Protein AF-A0A380JI96-F1 (afdb_monomer)

Radius of gyration: 41.16 Å; Cα contacts (8 Å, |Δi|>4): 315; chains: 1; bounding box: 84×41×126 Å

Sequence (275 aa):
MKEFEDDYRQAIGKSGVQGLGDPRVKKELKDRVTRLQDSLASASDDQSRQEIKFLLDRAKGDYQKYVTAEKKMVAKIRYDMRLQETYAKKKKQQTTIIIASIVGVLLLALFIFLHFNASHRAAQNEAAAKAAFQQKSSQASSKPDAGDTLGDAELLPKNLIGTWTGTQGGATISLTFAEDGTVSVTTQLSDGSYTQNSGAITSTLPVDDTTFRVVQASGNVFPGQLTTGSGYDLGYKLSDDGQTLYPIQWENQGGQDIDYSQYKYDKANAFTKSK

Nearest PDB structures (foldseek):
  4wpe-assembly1_A-2  TM=7.374E-01  e=1.978E+00  Saccharomyces cerevisiae S288C
  3na7-assembly1_A  TM=7.838E-01  e=2.901E+00  Helicobacter pylori NCTC 11638
  4ilo-assembly1_A  TM=7.733E-01  e=6.238E+00  Chlamydia trachomatis L2/434/Bu
  7aal-assembly1_B  TM=4.431E-01  e=4.254E+00  Homo sapiens
  3q84-assembly1_A  TM=3.931E-01  e=4.493E+00  Homo sapiens

Organism: NCBI:txid764290

Solvent-accessible surface area (backbone atoms only — not comparable to full-atom values): 15525 Å² total; per-residue (Å²): 111,67,65,61,54,52,54,50,43,59,61,47,46,73,70,83,44,85,60,54,86,41,71,64,54,58,47,52,40,50,52,51,32,51,54,31,52,53,50,46,71,69,48,89,50,72,67,60,34,52,53,36,47,54,54,29,55,49,35,47,50,54,39,52,53,49,56,52,50,47,52,52,49,55,54,48,54,58,47,53,51,55,49,51,54,50,52,53,51,52,50,52,51,51,52,52,51,52,51,51,51,52,52,50,52,52,50,50,52,50,51,52,52,51,50,54,53,50,50,53,51,49,52,51,50,51,52,52,50,54,52,53,49,58,58,51,68,76,69,71,90,78,84,91,86,92,77,90,74,91,70,90,92,74,72,61,62,75,80,65,49,44,45,27,43,31,49,53,97,80,23,46,34,38,42,35,35,44,86,86,27,39,23,39,39,36,42,33,41,88,88,71,51,71,50,76,50,52,19,32,48,77,37,57,44,78,78,50,101,48,29,35,36,54,74,35,69,43,68,39,72,52,91,98,45,76,80,78,62,94,56,52,51,46,31,42,33,44,41,99,84,60,49,37,41,30,62,33,37,31,64,43,71,84,87,49,84,68,57,84,92,56,66,51,66,56,83,69,50,38,21,38,58,63,130

Secondary structure (DSSP, 8-state):
-HHHHHHHHHHHTTSSSTTTT-HHHHHHHHHHHHHHHHHHHH--SHHHHHHHHHHHHHHHHHHHHHHHHHHHHHHHHHHHHHHHHHHHHHHHHHHHHHHHHHHHHHHHHHHHHHHHHHHHHHHHHHHHHHHHHHHHHTS------------S--SS-TTT-EEEEEEETTEEEEEEE-TTSEEEEEEE-TTS-EEEEEEEEEEEEEEETTEEEEEEEEE--STTS-S--TTEEEEEEE-TTSSEEEEEEEE--TTSPP-TT--B--TTS-EEEP-

Structure (mmCIF, N/CA/C/O backbone):
data_AF-A0A380JI96-F1
#
_entry.id   AF-A0A380JI96-F1
#
loop_
_atom_site.group_PDB
_atom_site.id
_atom_site.type_symbol
_atom_site.label_atom_id
_atom_site.label_alt_id
_atom_site.label_comp_id
_atom_site.label_asym_id
_atom_site.label_entity_id
_atom_site.label_seq_id
_atom_site.pdbx_PDB_ins_code
_atom_site.Cartn_x
_atom_site.Cartn_y
_atom_site.Cartn_z
_atom_site.occupancy
_atom_site.B_iso_or_equiv
_atom_site.auth_seq_id
_atom_site.auth_comp_id
_atom_site.auth_asym_id
_atom_site.auth_atom_id
_atom_site.pdbx_PDB_model_num
ATOM 1 N N . MET A 1 1 ? -4.261 -14.380 19.597 1.00 53.00 1 MET A N 1
ATOM 2 C CA . MET A 1 1 ? -5.045 -13.333 20.305 1.00 53.00 1 MET A CA 1
ATOM 3 C C . MET A 1 1 ? -5.656 -13.897 21.584 1.00 53.00 1 MET A C 1
ATOM 5 O O . MET A 1 1 ? -5.260 -13.413 22.630 1.00 53.00 1 MET A O 1
ATOM 9 N N . LYS A 1 2 ? -6.502 -14.945 21.522 1.00 57.47 2 LYS A N 1
ATOM 10 C CA . LYS A 1 2 ? -6.983 -15.680 22.716 1.00 57.47 2 LYS A CA 1
ATOM 11 C C . LYS A 1 2 ? -5.861 -16.071 23.686 1.00 57.47 2 LYS A C 1
ATOM 13 O O . LYS A 1 2 ? -5.871 -15.589 24.805 1.00 57.47 2 LYS A O 1
ATOM 18 N N . GLU A 1 3 ? -4.848 -16.802 23.211 1.00 58.53 3 GLU A N 1
ATOM 19 C CA . GLU A 1 3 ? -3.719 -17.270 24.042 1.00 58.53 3 GLU A CA 1
ATOM 20 C C . GLU A 1 3 ? -3.065 -16.156 24.870 1.00 58.53 3 GLU A C 1
ATOM 22 O O . GLU A 1 3 ? -2.818 -16.345 26.052 1.00 58.53 3 GLU A O 1
ATOM 27 N N . PHE A 1 4 ? -2.864 -14.962 24.295 1.00 60.78 4 PHE A N 1
ATOM 28 C CA . PHE A 1 4 ? -2.294 -13.840 25.043 1.00 60.78 4 PHE A CA 1
ATOM 29 C C . PHE A 1 4 ? -3.231 -13.353 26.153 1.00 60.78 4 PHE A C 1
ATOM 31 O O . PHE A 1 4 ? -2.754 -13.079 27.244 1.00 60.78 4 PHE A O 1
ATOM 38 N N . GLU A 1 5 ? -4.546 -13.251 25.920 1.00 57.75 5 GLU A N 1
ATOM 39 C CA . GLU A 1 5 ? -5.484 -12.921 27.003 1.00 57.75 5 GLU A CA 1
ATOM 40 C C . GLU A 1 5 ? -5.560 -14.026 28.061 1.00 57.75 5 GLU A C 1
ATOM 42 O O . GLU A 1 5 ? -5.663 -13.714 29.247 1.00 57.75 5 GLU A O 1
ATOM 47 N N . ASP A 1 6 ? -5.522 -15.292 27.647 1.00 64.44 6 ASP A N 1
ATOM 48 C CA . ASP A 1 6 ? -5.655 -16.452 28.527 1.00 64.44 6 ASP A CA 1
ATOM 49 C C . ASP A 1 6 ? -4.421 -16.601 29.441 1.00 64.44 6 ASP A C 1
ATOM 51 O O . ASP A 1 6 ? -4.580 -16.665 30.664 1.00 64.44 6 ASP A O 1
ATOM 55 N N . ASP A 1 7 ? -3.202 -16.495 28.898 1.00 61.44 7 ASP A N 1
ATOM 56 C CA . ASP A 1 7 ? -1.948 -16.430 29.668 1.00 61.44 7 ASP A CA 1
ATOM 57 C C . ASP A 1 7 ? -1.946 -15.243 30.646 1.00 61.44 7 ASP A C 1
ATOM 59 O O . ASP A 1 7 ? -1.565 -15.370 31.816 1.00 61.44 7 ASP A O 1
ATOM 63 N N . TYR A 1 8 ? -2.408 -14.068 30.199 1.00 61.84 8 TYR A N 1
ATOM 64 C CA . TYR A 1 8 ? -2.424 -12.867 31.035 1.00 61.84 8 TYR A CA 1
ATOM 65 C C . TYR A 1 8 ? -3.444 -12.963 32.178 1.00 61.84 8 TYR A C 1
ATOM 67 O O . TYR A 1 8 ? -3.161 -12.523 33.297 1.00 61.84 8 TYR A O 1
ATOM 75 N N . ARG A 1 9 ? -4.614 -13.570 31.933 1.00 61.31 9 ARG A N 1
ATOM 76 C CA . ARG A 1 9 ? -5.603 -13.912 32.973 1.00 61.31 9 ARG A CA 1
ATOM 77 C C . ARG A 1 9 ? -4.996 -14.879 33.989 1.00 61.31 9 ARG A C 1
ATOM 79 O O . ARG A 1 9 ? -5.113 -14.647 35.192 1.00 61.31 9 ARG A O 1
ATOM 86 N N . GLN A 1 10 ? -4.288 -15.908 33.522 1.00 61.19 10 GLN A N 1
ATOM 87 C CA . GLN A 1 10 ? -3.646 -16.903 34.383 1.00 61.19 10 GLN A CA 1
ATOM 88 C C . GLN A 1 10 ? -2.544 -16.280 35.262 1.00 61.19 10 GLN A C 1
ATOM 90 O O . GLN A 1 10 ? -2.488 -16.535 36.468 1.00 61.19 10 GLN A O 1
ATOM 95 N N . ALA A 1 11 ? -1.728 -15.380 34.705 1.00 57.19 11 ALA A N 1
ATOM 96 C CA . ALA A 1 11 ? -0.720 -14.624 35.450 1.00 57.19 11 ALA A CA 1
ATOM 97 C C . ALA A 1 11 ? -1.336 -13.673 36.499 1.00 57.19 11 ALA A C 1
ATOM 99 O O . ALA A 1 11 ? -0.805 -13.535 37.605 1.00 57.19 11 ALA A O 1
ATOM 100 N N . ILE A 1 12 ? -2.475 -13.044 36.187 1.00 56.38 12 ILE A N 1
ATOM 101 C CA . ILE A 1 12 ? -3.191 -12.122 37.086 1.00 56.38 12 ILE A CA 1
ATOM 102 C C . ILE A 1 12 ? -3.934 -12.842 38.225 1.00 56.38 12 ILE A C 1
ATOM 104 O O . ILE A 1 12 ? -4.187 -12.221 39.262 1.00 56.38 12 ILE A O 1
ATOM 108 N N . GLY A 1 13 ? -4.155 -14.158 38.133 1.00 53.62 13 GLY A N 1
ATOM 109 C CA . GLY A 1 13 ? -4.595 -14.985 39.267 1.00 53.62 13 GLY A CA 1
ATOM 110 C C . GLY A 1 13 ? -3.693 -14.874 40.511 1.00 53.62 13 GLY A C 1
ATOM 111 O O . GLY A 1 13 ? -4.143 -15.118 41.627 1.00 53.62 13 GLY A O 1
ATOM 112 N N . LYS A 1 14 ? -2.442 -14.413 40.348 1.00 54.06 14 LYS A N 1
ATOM 113 C CA . LYS A 1 14 ? -1.493 -14.119 4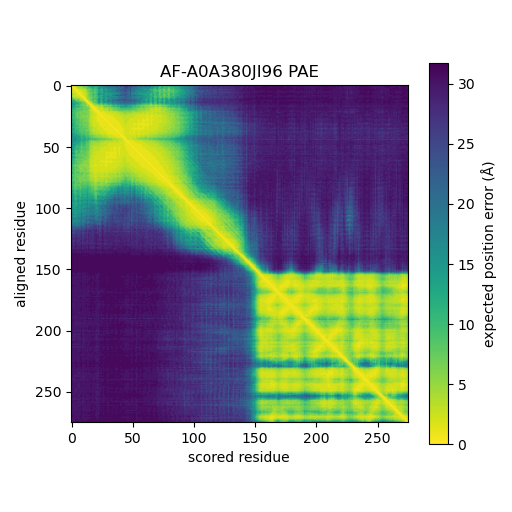1.440 1.00 54.06 14 LYS A CA 1
ATOM 114 C C . LYS A 1 1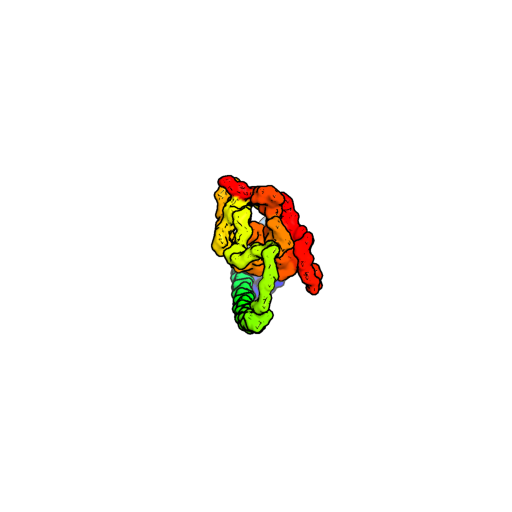4 ? -1.696 -12.749 42.117 1.00 54.06 14 LYS A C 1
ATOM 116 O O . LYS A 1 14 ? -0.986 -12.437 43.065 1.00 54.06 14 LYS A O 1
ATOM 121 N N . SER A 1 15 ? -2.650 -11.924 41.677 1.00 55.69 15 SER A N 1
ATOM 122 C CA . SER A 1 15 ? -2.869 -10.550 42.183 1.00 55.69 15 SER A CA 1
ATOM 123 C C . SER A 1 15 ? -3.573 -10.443 43.550 1.00 55.69 15 SER A C 1
ATOM 125 O O . SER A 1 15 ? -3.941 -9.347 43.972 1.00 55.69 15 SER A O 1
ATOM 127 N N . GLY A 1 16 ? -3.789 -11.562 44.250 1.00 62.41 16 GLY A N 1
ATOM 128 C CA . GLY A 1 16 ? -4.436 -11.585 45.570 1.00 62.41 16 GLY A CA 1
ATOM 129 C C . GLY A 1 16 ? -5.957 -11.367 45.554 1.00 62.41 16 GLY A C 1
ATOM 130 O O . GLY A 1 16 ? -6.560 -11.202 46.614 1.00 62.41 16 GLY A O 1
ATOM 131 N N . VAL A 1 17 ? -6.588 -11.370 44.375 1.00 71.81 17 VAL A N 1
ATOM 132 C CA . VAL A 1 17 ? -8.048 -11.441 44.210 1.00 71.81 17 VAL A CA 1
ATOM 133 C C . VAL A 1 17 ? -8.373 -12.760 43.514 1.00 71.81 17 VAL A C 1
ATOM 135 O O . VAL A 1 17 ? -8.089 -12.943 42.331 1.00 71.81 17 VAL A O 1
ATOM 138 N N . GLN A 1 18 ? -8.926 -13.704 44.272 1.00 73.69 18 GLN A N 1
ATOM 139 C CA . GLN A 1 18 ? -9.215 -15.053 43.792 1.00 73.69 18 GLN A CA 1
ATOM 140 C C . GLN A 1 18 ? -10.314 -15.014 42.716 1.00 73.69 18 GLN A C 1
ATOM 142 O O . GLN A 1 18 ? -11.312 -14.311 42.869 1.00 73.69 18 GLN A O 1
ATOM 147 N N . GLY A 1 19 ? -10.111 -15.734 41.609 1.00 76.88 19 GLY A N 1
ATOM 148 C CA . GLY A 1 19 ? -11.063 -15.767 40.491 1.00 76.88 19 GLY A CA 1
ATOM 149 C C . GLY A 1 19 ? -11.147 -14.482 39.657 1.00 76.88 19 GLY A C 1
ATOM 150 O O . GLY A 1 19 ? -12.118 -14.300 38.927 1.00 76.88 19 GLY A O 1
ATOM 151 N N . LEU A 1 20 ? -10.166 -13.575 39.754 1.00 80.62 20 LEU A N 1
ATOM 152 C CA . LEU A 1 20 ? -10.169 -12.327 38.992 1.00 80.62 20 LEU A CA 1
ATOM 153 C C . LEU A 1 20 ? -10.178 -12.576 37.474 1.00 80.62 20 LEU A C 1
ATOM 155 O O . LEU A 1 20 ? -9.277 -13.207 36.929 1.00 80.62 20 LEU A O 1
ATOM 159 N N . GLY A 1 21 ? -11.193 -12.038 36.796 1.00 75.56 21 GLY A N 1
ATOM 160 C CA . GLY A 1 21 ? -11.416 -12.222 35.360 1.00 75.56 21 GLY A CA 1
ATOM 161 C C . GLY A 1 21 ? -12.412 -13.333 35.003 1.00 75.56 21 GLY A C 1
ATOM 162 O O . GLY A 1 21 ? -12.747 -13.456 33.824 1.00 75.56 21 GLY A O 1
ATOM 163 N N . ASP A 1 22 ? -12.927 -14.090 35.982 1.00 84.69 22 ASP A N 1
ATOM 164 C CA . ASP A 1 22 ? -14.034 -15.035 35.790 1.00 84.69 22 ASP A CA 1
ATOM 165 C C . ASP A 1 22 ? -15.398 -14.307 35.891 1.00 84.69 22 ASP A C 1
ATOM 167 O O . ASP A 1 22 ? -15.722 -13.717 36.934 1.00 84.69 22 ASP A O 1
ATOM 171 N N . PRO A 1 23 ? -16.244 -14.339 34.840 1.00 83.75 23 PRO A N 1
ATOM 172 C CA . PRO A 1 23 ? -17.603 -13.801 34.896 1.00 83.75 23 PRO A CA 1
ATOM 173 C C . PRO A 1 23 ? -18.474 -14.415 36.003 1.00 83.75 23 PRO A C 1
ATOM 175 O O . PRO A 1 23 ? -19.360 -13.731 36.520 1.00 83.75 23 PRO A O 1
ATOM 178 N N . ARG A 1 24 ? -18.237 -15.680 36.381 1.00 89.50 24 ARG A N 1
ATOM 179 C CA . ARG A 1 24 ? -18.996 -16.400 37.417 1.00 89.50 24 ARG A CA 1
ATOM 180 C C . ARG A 1 24 ? -18.743 -15.803 38.796 1.00 89.50 24 ARG A C 1
ATOM 182 O O . ARG A 1 24 ? -19.700 -15.457 39.479 1.00 89.50 24 ARG A O 1
ATOM 189 N N . VAL A 1 25 ? -17.478 -15.582 39.152 1.00 89.81 25 VAL A N 1
ATOM 190 C CA . VAL A 1 25 ? -17.072 -14.987 40.440 1.00 89.81 25 VAL A CA 1
ATOM 191 C C . VAL A 1 25 ? -17.567 -13.544 40.560 1.00 89.81 25 VAL A C 1
ATOM 193 O O . VAL A 1 25 ? -18.119 -13.148 41.586 1.00 89.81 25 VAL A O 1
ATOM 196 N N . LYS A 1 26 ? -17.474 -12.762 39.476 1.00 90.88 26 LYS A N 1
ATOM 197 C CA . LYS A 1 26 ? -18.044 -11.406 39.425 1.00 90.88 26 LYS A CA 1
ATOM 198 C C . LYS A 1 26 ? -19.558 -11.399 39.652 1.00 90.88 26 LYS A C 1
ATOM 200 O O . LYS A 1 26 ? -20.063 -10.528 40.363 1.00 90.88 26 LYS A O 1
ATOM 205 N N . LYS A 1 27 ? -20.275 -12.347 39.037 1.00 94.31 27 LYS A N 1
ATOM 206 C CA . LYS A 1 27 ? -21.718 -12.518 39.223 1.00 94.31 27 LYS A CA 1
ATOM 207 C C . LYS A 1 27 ? -22.033 -12.917 40.665 1.00 94.31 27 LYS A C 1
ATOM 209 O O . LYS A 1 27 ? -22.855 -12.263 41.287 1.00 94.31 27 LYS A O 1
ATOM 214 N N . GLU A 1 28 ? -21.340 -13.904 41.222 1.00 95.06 28 GLU A N 1
ATOM 215 C CA . GLU A 1 28 ? -21.557 -14.376 42.593 1.00 95.06 28 GLU A CA 1
ATOM 216 C C . GLU A 1 28 ? -21.376 -13.264 43.639 1.00 95.06 28 GLU A C 1
ATOM 218 O O . GLU A 1 28 ? -22.222 -13.106 44.520 1.00 95.06 28 GLU A O 1
ATOM 223 N N . LEU A 1 29 ? -20.321 -12.449 43.512 1.00 95.06 29 LEU A N 1
ATOM 224 C CA . LEU A 1 29 ? -20.090 -11.293 44.386 1.00 95.06 29 LEU A CA 1
ATOM 225 C C . LEU A 1 29 ? -21.223 -10.260 44.286 1.00 95.06 29 LEU A C 1
ATOM 227 O O . LEU A 1 29 ? -21.676 -9.749 45.311 1.00 95.06 29 LEU A O 1
ATOM 231 N N . LYS A 1 30 ? -21.713 -9.978 43.072 1.00 96.31 30 LYS A N 1
ATOM 232 C CA . LYS A 1 30 ? -22.861 -9.085 42.857 1.00 96.31 30 LYS A CA 1
ATOM 233 C C . LYS A 1 30 ? -24.139 -9.667 43.470 1.00 96.31 30 LYS A C 1
ATOM 235 O O . LYS A 1 30 ? -24.814 -8.979 44.230 1.00 96.31 30 LYS A O 1
ATOM 240 N N . ASP A 1 31 ? -24.436 -10.932 43.187 1.00 97.25 31 ASP A N 1
ATOM 241 C CA . ASP A 1 31 ? -25.628 -11.622 43.678 1.00 97.25 31 ASP A CA 1
ATOM 242 C C . ASP A 1 31 ? -25.610 -11.725 45.217 1.00 97.25 31 ASP A C 1
ATOM 244 O O . ASP A 1 31 ? -26.658 -11.640 45.854 1.00 97.25 31 ASP A O 1
ATOM 248 N N . ARG A 1 32 ? -24.428 -11.848 45.844 1.00 96.12 32 ARG A N 1
ATOM 249 C CA . ARG A 1 32 ? -24.263 -11.793 47.308 1.00 96.12 32 ARG A CA 1
ATOM 250 C C . ARG A 1 32 ? -24.603 -10.418 47.882 1.00 96.12 32 ARG A C 1
ATOM 252 O O . ARG A 1 32 ? -25.254 -10.364 48.922 1.00 96.12 32 ARG A O 1
ATOM 259 N N . VAL A 1 33 ? -24.191 -9.330 47.225 1.00 97.81 33 VAL A N 1
ATOM 260 C CA . VAL A 1 33 ? -24.580 -7.965 47.624 1.00 97.81 33 VAL A CA 1
ATOM 261 C C . VAL A 1 33 ? -26.098 -7.810 47.538 1.00 97.81 33 VAL A C 1
ATOM 263 O O . VAL A 1 33 ? -26.697 -7.388 48.520 1.00 97.81 33 VAL A O 1
ATOM 266 N N . THR A 1 34 ? -26.726 -8.226 46.433 1.00 97.62 34 THR A N 1
ATOM 267 C CA . THR A 1 34 ? -28.189 -8.160 46.271 1.00 97.62 34 THR A CA 1
ATOM 268 C C . THR A 1 34 ? -28.922 -8.959 47.351 1.00 97.62 34 THR A C 1
ATOM 270 O O . THR A 1 34 ? -29.715 -8.373 48.079 1.00 97.62 34 THR A O 1
ATOM 273 N N . ARG A 1 35 ? -28.569 -10.237 47.574 1.00 97.81 35 ARG A N 1
ATOM 274 C CA . ARG A 1 35 ? -29.188 -11.054 48.638 1.00 97.81 35 ARG A CA 1
ATOM 275 C C . ARG A 1 35 ? -29.105 -10.393 50.018 1.00 97.81 35 ARG A C 1
ATOM 277 O O . ARG A 1 35 ? -30.074 -10.429 50.762 1.00 97.81 35 ARG A O 1
ATOM 284 N N . LEU A 1 36 ? -27.972 -9.772 50.357 1.00 97.69 36 LEU A N 1
ATOM 285 C CA . LEU A 1 36 ? -27.797 -9.078 51.638 1.00 97.69 36 LEU A CA 1
ATOM 286 C C . LEU A 1 36 ? -28.573 -7.751 51.719 1.00 97.69 36 LEU A C 1
ATOM 288 O O . LEU A 1 36 ? -28.986 -7.369 52.810 1.00 97.69 36 LEU A O 1
ATOM 292 N N . GLN A 1 37 ? -28.805 -7.057 50.598 1.00 97.25 37 GLN A N 1
ATOM 293 C CA . GLN A 1 37 ? -29.714 -5.903 50.555 1.00 97.25 37 GLN A CA 1
ATOM 294 C C . GLN A 1 37 ? -31.163 -6.337 50.797 1.00 97.25 37 GLN A C 1
ATOM 296 O O . GLN A 1 37 ? -31.850 -5.715 51.607 1.00 97.25 37 GLN A O 1
ATOM 301 N N . ASP A 1 38 ? -31.593 -7.424 50.155 1.00 97.06 38 ASP A N 1
ATOM 302 C CA . ASP A 1 38 ? -32.943 -7.971 50.301 1.00 97.06 38 ASP A CA 1
ATOM 303 C C . ASP A 1 38 ? -33.176 -8.461 51.742 1.00 97.06 38 ASP A C 1
ATOM 305 O O . ASP A 1 38 ? -34.157 -8.075 52.378 1.00 97.06 38 ASP A O 1
ATOM 309 N N . SER A 1 39 ? -32.222 -9.213 52.312 1.00 95.62 39 SER A N 1
ATOM 310 C CA . SER A 1 39 ? -32.270 -9.647 53.717 1.00 95.62 39 SER A CA 1
ATOM 311 C C . SER A 1 39 ? -32.324 -8.475 54.702 1.00 95.62 39 SER A C 1
ATOM 313 O O . SER A 1 39 ? -33.039 -8.555 55.700 1.00 95.62 39 SER A O 1
ATOM 315 N N . LEU A 1 40 ? -31.607 -7.375 54.431 1.00 95.88 40 LEU A N 1
ATOM 316 C CA . LEU A 1 40 ? -31.625 -6.182 55.285 1.00 95.88 40 LEU A CA 1
ATOM 317 C C . LEU A 1 40 ? -32.989 -5.479 55.253 1.00 95.88 40 LEU A C 1
ATOM 319 O O . LEU A 1 40 ? -33.432 -4.963 56.278 1.00 95.88 40 LEU A O 1
ATOM 323 N N . ALA A 1 41 ? -33.657 -5.473 54.096 1.00 94.56 41 ALA A N 1
ATOM 324 C CA . ALA A 1 41 ? -34.999 -4.920 53.949 1.00 94.56 41 ALA A CA 1
ATOM 325 C C . ALA A 1 41 ? -36.060 -5.766 54.678 1.00 94.56 41 ALA A C 1
ATOM 327 O O . ALA A 1 41 ? -36.985 -5.204 55.262 1.00 94.56 41 ALA A O 1
ATOM 328 N N . SER A 1 42 ? -35.908 -7.097 54.692 1.00 94.75 42 SER A N 1
ATOM 329 C CA . SER A 1 42 ? -36.831 -8.023 55.368 1.00 94.75 42 SER A CA 1
ATOM 330 C C . SER A 1 42 ? -36.567 -8.237 56.865 1.00 94.75 42 SER A C 1
ATOM 332 O O . SER A 1 42 ? -37.383 -8.864 57.534 1.00 94.75 42 SER A O 1
ATOM 334 N N . ALA A 1 43 ? -35.436 -7.771 57.404 1.00 94.25 43 ALA A N 1
ATOM 335 C CA . ALA A 1 43 ? -35.061 -8.021 58.796 1.00 94.25 43 ALA A CA 1
ATOM 336 C C . ALA A 1 43 ? -35.978 -7.278 59.788 1.00 94.25 43 ALA A C 1
ATOM 338 O O . ALA A 1 43 ? -36.172 -6.061 59.680 1.00 94.25 43 ALA A O 1
ATOM 339 N N . SER A 1 44 ? -36.515 -8.018 60.763 1.00 91.12 44 SER A N 1
ATOM 340 C CA . SER A 1 44 ? -37.515 -7.553 61.734 1.00 91.12 44 SER A CA 1
ATOM 341 C C . SER A 1 44 ? -36.936 -6.999 63.037 1.00 91.12 44 SER A C 1
ATOM 343 O O . SER A 1 44 ? -37.580 -6.162 63.661 1.00 91.12 44 SER A O 1
ATOM 345 N N . ASP A 1 45 ? -35.751 -7.451 63.451 1.00 95.44 45 ASP A N 1
ATOM 346 C CA . ASP A 1 45 ? -35.099 -7.047 64.700 1.00 95.44 45 ASP A CA 1
ATOM 347 C C . ASP A 1 45 ? -33.785 -6.282 64.457 1.00 95.44 45 ASP A C 1
ATOM 349 O O . ASP A 1 45 ? -33.123 -6.431 63.423 1.00 95.44 45 ASP A O 1
ATOM 353 N N . ASP A 1 46 ? -33.400 -5.451 65.426 1.00 93.88 46 ASP A N 1
ATOM 354 C CA . ASP A 1 46 ? -32.243 -4.561 65.301 1.00 93.88 46 ASP A CA 1
ATOM 355 C C . ASP A 1 46 ? -30.895 -5.295 65.322 1.00 93.88 46 ASP A C 1
ATOM 357 O O . ASP A 1 46 ? -29.938 -4.824 64.700 1.00 93.88 46 ASP A O 1
ATOM 361 N N . GLN A 1 47 ? -30.802 -6.457 65.978 1.00 95.00 47 GLN A N 1
ATOM 362 C CA . GLN A 1 47 ? -29.564 -7.236 66.044 1.00 95.00 47 GLN A CA 1
ATOM 363 C C . GLN A 1 47 ? -29.254 -7.860 64.677 1.00 95.00 47 GLN A C 1
ATOM 365 O O . GLN A 1 47 ? -28.173 -7.629 64.126 1.00 95.00 47 GLN A O 1
ATOM 370 N N . SER A 1 48 ? -30.228 -8.547 64.073 1.00 92.88 48 SER A N 1
ATOM 371 C CA . SER A 1 48 ? -30.136 -9.067 62.706 1.00 92.88 48 SER A CA 1
ATOM 372 C C . SER A 1 48 ? -29.864 -7.947 61.702 1.00 92.88 48 SER A C 1
ATOM 374 O O . SER A 1 48 ? -29.031 -8.102 60.809 1.00 92.88 48 SER A O 1
ATOM 376 N N . ARG A 1 49 ? -30.504 -6.776 61.852 1.00 94.44 49 ARG A N 1
ATOM 377 C CA . ARG A 1 49 ? -30.229 -5.604 60.999 1.00 94.44 49 ARG A CA 1
ATOM 378 C C . ARG A 1 49 ? -28.780 -5.137 61.091 1.00 94.44 49 ARG A C 1
ATOM 380 O O . ARG A 1 49 ? -28.189 -4.831 60.054 1.00 94.44 49 ARG A O 1
ATOM 387 N N . GLN A 1 50 ? -28.194 -5.079 62.287 1.00 95.62 50 GLN A N 1
ATOM 388 C CA . GLN A 1 50 ? -26.786 -4.704 62.456 1.00 95.62 50 GLN A CA 1
ATOM 389 C C . GLN A 1 50 ? -25.837 -5.739 61.837 1.00 95.62 50 GLN A C 1
ATOM 391 O O . GLN A 1 50 ? -24.922 -5.356 61.103 1.00 95.62 50 GLN A O 1
ATOM 396 N N . GLU A 1 51 ? -26.080 -7.034 62.056 1.00 95.69 51 GLU A N 1
ATOM 397 C CA . GLU A 1 51 ? -25.254 -8.109 61.494 1.00 95.69 51 GLU A CA 1
ATOM 398 C C . GLU A 1 51 ? -25.319 -8.139 59.958 1.00 95.69 51 GLU A C 1
ATOM 400 O O . GLU A 1 51 ? -24.285 -8.110 59.284 1.00 95.69 51 GLU A O 1
ATOM 405 N N . ILE A 1 52 ? -26.525 -8.101 59.381 1.00 96.88 52 ILE A N 1
ATOM 406 C CA . ILE A 1 52 ? -26.713 -8.082 57.924 1.00 96.88 52 ILE A CA 1
ATOM 407 C C . ILE A 1 52 ? -26.082 -6.822 57.317 1.00 96.88 52 ILE A C 1
ATOM 409 O O . ILE A 1 52 ? -25.461 -6.906 56.257 1.00 96.88 52 ILE A O 1
ATOM 413 N N . LYS A 1 53 ? -26.165 -5.663 57.986 1.00 96.06 53 LYS A N 1
ATOM 414 C CA . LYS A 1 53 ? -25.513 -4.426 57.528 1.00 96.06 53 LYS A CA 1
ATOM 415 C C . LYS A 1 53 ? -23.986 -4.559 57.495 1.00 96.06 53 LYS A C 1
ATOM 417 O O . LYS A 1 53 ? -23.378 -4.195 56.490 1.00 96.06 53 LYS A O 1
ATOM 422 N N . PHE A 1 54 ? -23.372 -5.140 58.528 1.00 96.81 54 PHE A N 1
ATOM 423 C CA . PHE A 1 54 ? -21.931 -5.426 58.545 1.00 96.81 54 PHE A CA 1
ATOM 424 C C . PHE A 1 54 ? -21.517 -6.380 57.410 1.00 96.81 54 PHE A C 1
ATOM 426 O O . PHE A 1 54 ? -20.554 -6.114 56.683 1.00 96.81 54 PHE A O 1
ATOM 433 N N . LEU A 1 55 ? -22.275 -7.462 57.202 1.00 96.81 55 LEU A N 1
ATOM 434 C CA . LEU A 1 55 ? -22.040 -8.410 56.108 1.00 96.81 55 LEU A CA 1
ATOM 435 C C . LEU A 1 55 ? -22.207 -7.756 54.728 1.00 96.81 55 LEU A C 1
ATOM 437 O O . LEU A 1 55 ? -21.418 -8.030 53.820 1.00 96.81 55 LEU A O 1
ATOM 441 N N . LEU A 1 56 ? -23.203 -6.882 54.570 1.00 97.50 56 LEU A N 1
ATOM 442 C CA . LEU A 1 56 ? -23.472 -6.140 53.341 1.00 97.50 56 LEU A CA 1
ATOM 443 C C . LEU A 1 56 ? -22.336 -5.169 53.006 1.00 97.50 56 LEU A C 1
ATOM 445 O O . LEU A 1 56 ? -21.893 -5.123 51.859 1.00 97.50 56 LEU A O 1
ATOM 449 N N . ASP A 1 57 ? -21.846 -4.407 53.982 1.00 96.62 57 ASP A N 1
ATOM 450 C CA . ASP A 1 57 ? -20.762 -3.451 53.752 1.00 96.62 57 ASP A CA 1
ATOM 451 C C . ASP A 1 57 ? -19.438 -4.167 53.436 1.00 96.62 57 ASP A C 1
ATOM 453 O O . ASP A 1 57 ? -18.725 -3.758 52.513 1.00 96.62 57 ASP A O 1
ATOM 457 N N . ARG A 1 58 ? -19.173 -5.323 54.065 1.00 95.94 58 ARG A N 1
ATOM 458 C CA . ARG A 1 58 ? -18.075 -6.218 53.663 1.00 95.94 58 ARG A CA 1
ATOM 459 C C . ARG A 1 58 ? -18.237 -6.726 52.225 1.00 95.94 58 ARG A C 1
ATOM 461 O O . ARG A 1 58 ? -17.301 -6.613 51.436 1.00 95.94 58 ARG A O 1
ATOM 468 N N . ALA A 1 59 ? -19.417 -7.229 51.856 1.00 96.00 59 ALA A N 1
ATOM 469 C CA . ALA A 1 59 ? -19.680 -7.748 50.510 1.00 96.00 59 ALA A CA 1
ATOM 470 C C . ALA A 1 59 ? -19.563 -6.664 49.419 1.00 96.00 59 ALA A C 1
ATOM 472 O O . ALA A 1 59 ? -19.014 -6.925 48.346 1.00 96.00 59 ALA A O 1
ATOM 473 N N . LYS A 1 60 ? -20.013 -5.431 49.697 1.00 96.38 60 LYS A N 1
ATOM 474 C CA . LYS A 1 60 ? -19.792 -4.269 48.817 1.00 96.38 60 LYS A CA 1
ATOM 475 C C . LYS A 1 60 ? -18.302 -3.977 48.645 1.00 96.38 60 LYS A C 1
ATOM 477 O O . LYS A 1 60 ? -17.871 -3.739 47.517 1.00 96.38 60 LYS A O 1
ATOM 482 N N . GLY A 1 61 ? -17.526 -4.014 49.731 1.00 93.69 61 GLY A N 1
ATOM 483 C CA . GLY A 1 61 ? -16.073 -3.829 49.704 1.00 93.69 61 GLY A CA 1
ATOM 484 C C . GLY A 1 61 ? -15.366 -4.875 48.839 1.00 93.69 61 GLY A C 1
ATOM 485 O O . GLY A 1 61 ? -14.586 -4.516 47.954 1.00 93.69 61 GLY A O 1
ATOM 486 N N . ASP A 1 62 ? -15.698 -6.156 49.019 1.00 91.50 62 ASP A N 1
ATOM 487 C CA . ASP A 1 62 ? -15.150 -7.262 48.223 1.00 91.50 62 ASP A CA 1
ATOM 488 C C . ASP A 1 62 ? -15.496 -7.115 46.726 1.00 91.50 62 ASP A C 1
ATOM 490 O O . ASP A 1 62 ? -14.616 -7.226 45.864 1.00 91.50 62 ASP A O 1
ATOM 494 N N . TYR A 1 63 ? -16.746 -6.768 46.394 1.00 93.19 63 TYR A N 1
ATOM 495 C CA . TYR A 1 63 ? -17.170 -6.515 45.010 1.00 93.19 63 TYR A CA 1
ATOM 496 C C . TYR A 1 63 ? -16.471 -5.292 44.385 1.00 93.19 63 TYR A C 1
ATOM 498 O O . TYR A 1 63 ? -15.994 -5.360 43.249 1.00 93.19 63 TYR A O 1
ATOM 506 N N . GLN A 1 64 ? -16.341 -4.179 45.116 1.00 93.31 64 GLN A N 1
ATOM 507 C CA . GLN A 1 64 ? -15.608 -2.996 44.642 1.00 93.31 64 GLN A CA 1
ATOM 508 C C . GLN A 1 64 ? -14.118 -3.288 44.425 1.00 93.31 64 GLN A C 1
ATOM 510 O O . GLN A 1 64 ? -13.546 -2.841 43.424 1.00 93.31 64 GLN A O 1
ATOM 515 N N . LYS A 1 65 ? -13.492 -4.065 45.319 1.00 89.38 65 LYS A N 1
ATOM 516 C CA . LYS A 1 65 ? -12.102 -4.521 45.187 1.00 89.38 65 LYS A CA 1
ATOM 517 C C . LYS A 1 65 ? -11.922 -5.354 43.916 1.00 89.38 65 LYS A C 1
ATOM 519 O O . LYS A 1 65 ? -11.002 -5.076 43.145 1.00 89.38 65 LYS A O 1
ATOM 524 N N . TYR A 1 66 ? -12.835 -6.292 43.653 1.00 89.94 66 TYR A N 1
ATOM 525 C CA . TYR A 1 66 ? -12.846 -7.102 42.432 1.00 89.94 66 TYR A CA 1
ATOM 526 C C . TYR A 1 66 ? -12.960 -6.238 41.166 1.00 89.94 66 TYR A C 1
ATOM 528 O O . TYR A 1 66 ? -12.092 -6.296 40.298 1.00 89.94 66 TYR A O 1
ATOM 536 N N . VAL A 1 67 ? -13.979 -5.374 41.076 1.00 90.19 67 VAL A N 1
ATOM 537 C CA . VAL A 1 67 ? -14.210 -4.506 39.900 1.00 90.19 67 VAL A CA 1
ATOM 538 C C . VAL A 1 67 ? -13.044 -3.534 39.668 1.00 90.19 67 VAL A C 1
ATOM 540 O O . VAL A 1 67 ? -12.688 -3.237 38.526 1.00 90.19 67 VAL A O 1
ATOM 543 N N . THR A 1 68 ? -12.410 -3.045 40.734 1.00 89.31 68 THR A N 1
ATOM 544 C CA . THR A 1 68 ? -11.231 -2.170 40.629 1.00 89.31 68 THR A CA 1
ATOM 545 C C . THR A 1 68 ? -10.012 -2.926 40.103 1.00 89.31 68 THR A C 1
ATOM 547 O O . THR A 1 68 ? -9.289 -2.404 39.250 1.00 89.31 68 THR A O 1
ATOM 550 N N . ALA A 1 69 ? -9.788 -4.158 40.568 1.00 85.81 69 ALA A N 1
ATOM 551 C CA . ALA A 1 69 ? -8.714 -5.012 40.071 1.00 85.81 69 ALA A CA 1
ATOM 552 C C . ALA A 1 69 ? -8.940 -5.409 38.599 1.00 85.81 69 ALA A C 1
ATOM 554 O O . ALA A 1 69 ? -8.013 -5.321 37.797 1.00 85.81 69 ALA A O 1
ATOM 555 N N . GLU A 1 70 ? -10.179 -5.726 38.215 1.00 85.56 70 GLU A N 1
ATOM 556 C CA . GLU A 1 70 ? -10.580 -6.054 36.839 1.00 85.56 70 GLU A CA 1
ATOM 557 C C . GLU A 1 70 ? -10.323 -4.874 35.883 1.00 85.56 70 GLU A C 1
ATOM 559 O O . GLU A 1 70 ? -9.715 -5.045 34.825 1.00 85.56 70 GLU A O 1
ATOM 564 N N . LYS A 1 71 ? -10.687 -3.644 36.277 1.00 86.56 71 LYS A N 1
ATOM 565 C CA . LYS A 1 71 ? -10.373 -2.430 35.498 1.00 86.56 71 LYS A CA 1
ATOM 566 C C . LYS A 1 71 ? -8.866 -2.233 35.306 1.00 86.56 71 LYS A C 1
ATOM 568 O O . LYS A 1 71 ? -8.434 -1.928 34.194 1.00 86.56 71 LYS A O 1
ATOM 573 N N . LYS A 1 72 ? -8.061 -2.419 36.361 1.00 82.75 72 LYS A N 1
ATOM 574 C CA . LYS A 1 72 ? -6.589 -2.315 36.289 1.00 82.75 72 LYS A CA 1
ATOM 575 C C . LYS A 1 72 ? -5.987 -3.392 35.379 1.00 82.75 72 LYS A C 1
ATOM 577 O O . LYS A 1 72 ? -5.120 -3.078 34.568 1.00 82.75 72 LYS A O 1
ATOM 582 N N . MET A 1 73 ? -6.489 -4.624 35.462 1.00 81.00 73 MET A N 1
ATOM 583 C CA . MET A 1 73 ? -6.139 -5.736 34.573 1.00 81.00 73 MET A CA 1
ATOM 584 C C . MET A 1 73 ? -6.397 -5.389 33.101 1.00 81.00 73 MET A C 1
ATOM 586 O O . MET A 1 73 ? -5.473 -5.449 32.293 1.00 81.00 73 MET A O 1
ATOM 590 N N . VAL A 1 74 ? -7.618 -4.971 32.751 1.00 82.19 74 VAL A N 1
ATOM 591 C CA . VAL A 1 74 ? -7.990 -4.651 31.359 1.00 82.19 74 VAL A CA 1
ATOM 592 C C . VAL A 1 74 ? -7.172 -3.475 30.815 1.00 82.19 74 VAL A C 1
ATOM 594 O O . VAL A 1 74 ? -6.753 -3.493 29.656 1.00 82.19 74 VAL A O 1
ATOM 597 N N . ALA A 1 75 ? -6.886 -2.470 31.650 1.00 79.81 75 ALA A N 1
ATOM 598 C CA . ALA A 1 75 ? -6.008 -1.362 31.280 1.00 79.81 75 ALA A CA 1
ATOM 599 C C . ALA A 1 75 ? -4.570 -1.829 30.984 1.00 79.81 75 ALA A C 1
ATOM 601 O O . ALA A 1 75 ? -3.992 -1.388 29.988 1.00 79.81 75 ALA A O 1
ATOM 602 N N . LYS A 1 76 ? -4.019 -2.745 31.796 1.00 79.31 76 LYS A N 1
ATOM 603 C CA . LYS A 1 76 ? -2.676 -3.312 31.596 1.00 79.31 76 LYS A CA 1
ATOM 604 C C . LYS A 1 76 ? -2.600 -4.176 30.334 1.00 79.31 76 LYS A C 1
ATOM 606 O O . LYS A 1 76 ? -1.727 -3.939 29.510 1.00 79.31 76 LYS A O 1
ATOM 611 N N . ILE A 1 77 ? -3.557 -5.083 30.120 1.00 78.88 77 ILE A N 1
ATOM 612 C CA . ILE A 1 77 ? -3.636 -5.913 28.900 1.00 78.88 77 ILE A CA 1
ATOM 613 C C . ILE A 1 77 ? -3.653 -5.022 27.645 1.00 78.88 77 ILE A C 1
ATOM 615 O O . ILE A 1 77 ? -2.868 -5.226 26.723 1.00 78.88 77 ILE A O 1
ATOM 619 N N . ARG A 1 78 ? -4.474 -3.961 27.634 1.00 79.88 78 ARG A N 1
ATOM 620 C CA . ARG A 1 78 ? -4.551 -3.001 26.513 1.00 79.88 78 ARG A CA 1
ATOM 621 C C . ARG A 1 78 ? -3.284 -2.147 26.338 1.00 79.88 78 ARG A C 1
ATOM 623 O O . ARG A 1 78 ? -3.060 -1.597 25.256 1.00 79.88 78 ARG A O 1
ATOM 630 N N . TYR A 1 79 ? -2.489 -1.954 27.387 1.00 78.94 79 TYR A N 1
ATOM 631 C CA . TYR A 1 79 ? -1.194 -1.280 27.293 1.00 78.94 79 TYR A CA 1
ATOM 632 C C . TYR A 1 79 ? -0.152 -2.213 26.664 1.00 78.94 79 TYR A C 1
ATOM 634 O O . TYR A 1 79 ? 0.421 -1.865 25.631 1.00 78.94 79 TYR A O 1
ATOM 642 N N . ASP A 1 80 ? -0.005 -3.424 27.202 1.00 74.75 80 ASP A N 1
ATOM 643 C CA . ASP A 1 80 ? 0.957 -4.424 26.729 1.00 74.75 80 ASP A CA 1
ATOM 644 C C . ASP A 1 80 ? 0.677 -4.852 25.278 1.00 74.75 80 ASP A C 1
ATOM 646 O O . ASP A 1 80 ? 1.609 -4.909 24.478 1.00 74.75 80 ASP A O 1
ATOM 650 N N . MET A 1 81 ? -0.594 -5.038 24.888 1.00 75.06 81 MET A N 1
ATOM 651 C CA . MET A 1 81 ? -0.979 -5.292 23.489 1.00 75.06 81 MET A CA 1
ATOM 652 C C . MET A 1 81 ? -0.496 -4.185 22.541 1.00 75.06 81 MET A C 1
ATOM 654 O O . MET A 1 81 ? 0.105 -4.472 21.507 1.00 75.06 81 MET A O 1
ATOM 658 N N . ARG A 1 82 ? -0.712 -2.908 22.894 1.00 77.56 82 ARG A N 1
ATOM 659 C CA . ARG A 1 82 ? -0.265 -1.771 22.067 1.00 77.56 82 ARG A CA 1
ATOM 660 C C . ARG A 1 82 ? 1.257 -1.683 21.988 1.00 77.56 82 ARG A C 1
ATOM 662 O O . ARG A 1 82 ? 1.791 -1.328 20.935 1.00 77.56 82 ARG A O 1
ATOM 669 N N . LEU A 1 83 ? 1.958 -2.044 23.064 1.00 77.19 83 LEU A N 1
ATOM 670 C CA . LEU A 1 83 ? 3.409 -2.207 23.044 1.00 77.19 83 LEU A CA 1
ATOM 671 C C . LEU A 1 83 ? 3.809 -3.306 22.050 1.00 77.19 83 LEU A C 1
ATOM 673 O O . LEU A 1 83 ? 4.597 -3.051 21.142 1.00 77.19 83 LEU A O 1
ATOM 677 N N . GLN A 1 84 ? 3.231 -4.502 22.176 1.00 73.81 84 GLN A N 1
ATOM 678 C CA . GLN A 1 84 ? 3.563 -5.672 21.362 1.00 73.81 84 GLN A CA 1
ATOM 679 C C . GLN A 1 84 ? 3.290 -5.439 19.868 1.00 73.81 84 GLN A C 1
ATOM 681 O O . GLN A 1 84 ? 4.147 -5.751 19.042 1.00 73.81 84 GLN A O 1
ATOM 686 N N . GLU A 1 85 ? 2.165 -4.816 19.509 1.00 74.25 85 GLU A N 1
ATOM 687 C CA . GLU A 1 85 ? 1.879 -4.389 18.131 1.00 74.25 85 GLU A CA 1
ATOM 688 C C . GLU A 1 85 ? 2.928 -3.404 17.600 1.00 74.25 85 GLU A C 1
ATOM 690 O O .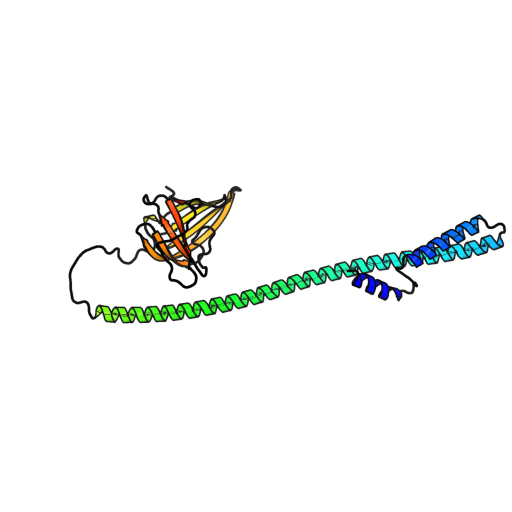 GLU A 1 85 ? 3.357 -3.506 16.449 1.00 74.25 85 GLU A O 1
ATOM 695 N N . THR A 1 86 ? 3.373 -2.461 18.435 1.00 74.25 86 THR A N 1
ATOM 696 C CA . THR A 1 86 ? 4.406 -1.481 18.067 1.00 74.25 86 THR A CA 1
ATOM 697 C C . THR A 1 86 ? 5.761 -2.158 17.849 1.00 74.25 86 THR A C 1
ATOM 699 O O . THR A 1 86 ? 6.430 -1.881 16.851 1.00 74.25 86 THR A O 1
ATOM 702 N N . TYR A 1 87 ? 6.153 -3.092 18.722 1.00 72.19 87 TYR A N 1
ATOM 703 C CA . TYR A 1 87 ? 7.366 -3.899 18.551 1.00 72.19 87 TYR A CA 1
ATOM 704 C C . TYR A 1 87 ? 7.291 -4.797 17.309 1.00 72.19 87 TYR A C 1
ATOM 706 O O . TYR A 1 87 ? 8.257 -4.859 16.550 1.00 72.19 87 TYR A O 1
ATOM 714 N N . ALA A 1 88 ? 6.148 -5.435 17.043 1.00 73.94 88 ALA A N 1
ATOM 715 C CA . ALA A 1 88 ? 5.946 -6.264 15.855 1.00 73.94 88 ALA A CA 1
ATOM 716 C C . ALA A 1 88 ? 6.028 -5.445 14.553 1.00 73.94 88 ALA A C 1
ATOM 718 O O . ALA A 1 88 ? 6.699 -5.864 13.608 1.00 73.94 88 ALA A O 1
ATOM 719 N N . LYS A 1 89 ? 5.419 -4.249 14.514 1.00 74.56 89 LYS A N 1
ATOM 720 C CA . LYS A 1 89 ? 5.525 -3.312 13.380 1.00 74.56 89 LYS A CA 1
ATOM 721 C C . LYS A 1 89 ? 6.970 -2.863 13.150 1.00 74.56 89 LYS A C 1
ATOM 723 O O . LYS A 1 89 ? 7.456 -2.987 12.027 1.00 74.56 89 LYS A O 1
ATOM 728 N N . LYS A 1 90 ? 7.677 -2.432 14.205 1.00 73.38 90 LYS A N 1
ATOM 729 C CA . LYS A 1 90 ? 9.099 -2.044 14.126 1.00 73.38 90 LYS A CA 1
ATOM 730 C C . LYS A 1 90 ? 9.985 -3.195 13.645 1.00 73.38 90 LYS A C 1
ATOM 732 O O . LYS A 1 90 ? 10.792 -2.990 12.744 1.00 73.38 90 LYS A O 1
ATOM 737 N N . LYS A 1 91 ? 9.791 -4.409 14.175 1.00 74.25 91 LYS A N 1
ATOM 738 C CA . LYS A 1 91 ? 10.523 -5.609 13.740 1.00 74.25 91 LYS A CA 1
ATOM 739 C C . LYS A 1 91 ? 10.273 -5.905 12.260 1.00 74.25 91 LYS A C 1
ATOM 741 O O . LYS A 1 91 ? 11.233 -6.087 11.523 1.00 74.25 91 LYS A O 1
ATOM 74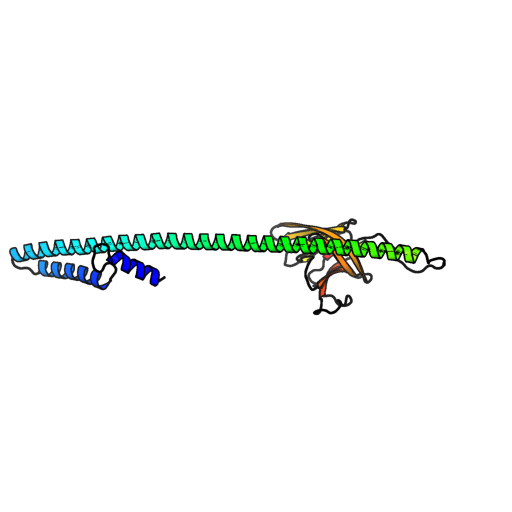6 N N . LYS A 1 92 ? 9.012 -5.884 11.803 1.00 70.88 92 LYS A N 1
ATOM 747 C CA . LYS A 1 92 ? 8.671 -6.105 10.387 1.00 70.88 92 LYS A CA 1
ATOM 748 C C . LYS A 1 92 ? 9.338 -5.067 9.478 1.00 70.88 92 LYS A C 1
ATOM 750 O O . LYS A 1 92 ? 9.945 -5.458 8.490 1.00 70.88 92 LYS A O 1
ATOM 755 N N . GLN A 1 93 ? 9.299 -3.782 9.840 1.00 68.94 93 GLN A N 1
ATOM 756 C CA . GLN A 1 93 ? 9.985 -2.718 9.094 1.00 68.94 93 GLN A CA 1
ATOM 757 C C . GLN A 1 93 ? 11.505 -2.936 9.036 1.00 68.94 93 GLN A C 1
ATOM 759 O O . GLN A 1 93 ? 12.076 -2.894 7.951 1.00 68.94 93 GLN A O 1
ATOM 764 N N . GLN A 1 94 ? 12.156 -3.230 10.167 1.00 69.62 94 GLN A N 1
ATOM 765 C CA . GLN A 1 94 ? 13.597 -3.512 10.205 1.00 69.62 94 GLN A CA 1
ATOM 766 C C . GLN A 1 94 ? 13.973 -4.727 9.349 1.00 69.62 94 GLN A C 1
ATOM 768 O O . GLN A 1 94 ? 14.920 -4.649 8.572 1.00 69.62 94 GLN A O 1
ATOM 773 N N . THR A 1 95 ? 13.219 -5.828 9.429 1.00 73.00 95 THR A N 1
ATOM 774 C CA . THR A 1 95 ? 13.456 -7.013 8.590 1.00 73.00 95 THR A CA 1
ATOM 775 C C . THR A 1 95 ? 13.280 -6.699 7.102 1.00 73.00 95 THR A C 1
ATOM 777 O O . THR A 1 95 ? 14.107 -7.127 6.302 1.00 73.00 95 THR A O 1
ATOM 780 N N . THR A 1 96 ? 12.268 -5.912 6.715 1.00 78.12 96 THR A N 1
ATOM 781 C CA . THR A 1 96 ? 12.089 -5.479 5.319 1.00 78.12 96 THR A CA 1
ATOM 782 C C . THR A 1 96 ? 13.257 -4.620 4.831 1.00 78.12 96 THR A C 1
ATOM 784 O O . THR A 1 96 ? 13.751 -4.865 3.735 1.00 78.12 96 THR A O 1
ATOM 787 N N . ILE A 1 97 ? 13.738 -3.668 5.641 1.00 77.25 97 ILE A N 1
ATOM 788 C CA . ILE A 1 97 ? 14.896 -2.827 5.296 1.00 77.25 97 ILE A CA 1
ATOM 789 C C . ILE A 1 97 ? 16.153 -3.687 5.119 1.00 77.25 97 ILE A C 1
ATOM 791 O O . ILE A 1 97 ? 16.817 -3.572 4.097 1.00 77.25 97 ILE A O 1
ATOM 795 N N . ILE A 1 98 ? 16.446 -4.597 6.057 1.00 81.81 98 ILE A N 1
ATOM 796 C CA . ILE A 1 98 ? 17.624 -5.478 5.982 1.00 81.81 98 ILE A CA 1
ATOM 797 C C . ILE A 1 98 ? 17.578 -6.361 4.726 1.00 81.81 98 ILE A C 1
ATOM 799 O O . ILE A 1 98 ? 18.576 -6.457 4.016 1.00 81.81 98 ILE A O 1
ATOM 803 N N . ILE A 1 99 ? 16.428 -6.970 4.414 1.00 82.06 99 ILE A N 1
ATOM 804 C CA . ILE A 1 99 ? 16.270 -7.787 3.199 1.00 82.06 99 ILE A CA 1
ATOM 805 C C . ILE A 1 99 ? 16.458 -6.927 1.943 1.00 82.06 99 ILE A C 1
ATOM 807 O O . ILE A 1 99 ? 17.195 -7.330 1.047 1.00 82.06 99 ILE A O 1
ATOM 811 N N . ALA A 1 100 ? 15.858 -5.734 1.886 1.00 81.38 100 ALA A N 1
ATOM 812 C CA . ALA A 1 100 ? 16.024 -4.817 0.758 1.00 81.38 100 ALA A CA 1
ATOM 813 C C . ALA A 1 100 ? 17.489 -4.382 0.572 1.00 81.38 100 ALA A C 1
ATOM 815 O O . ALA A 1 100 ? 17.975 -4.355 -0.556 1.00 81.38 100 ALA A O 1
ATOM 816 N N . SER A 1 101 ? 18.222 -4.117 1.660 1.00 83.81 101 SER A N 1
ATOM 817 C CA . SER A 1 101 ? 19.659 -3.822 1.610 1.00 83.81 101 SER A CA 1
ATOM 818 C C . SER A 1 101 ? 20.482 -5.009 1.101 1.00 83.81 101 SER A C 1
ATOM 820 O O . SER A 1 101 ? 21.348 -4.814 0.254 1.00 83.81 101 SER A O 1
ATOM 822 N N . ILE A 1 102 ? 20.202 -6.236 1.558 1.00 89.56 102 ILE A N 1
ATOM 823 C CA . ILE A 1 102 ? 20.899 -7.447 1.084 1.00 89.56 102 ILE A CA 1
ATOM 824 C C . ILE A 1 102 ? 20.638 -7.671 -0.411 1.00 89.56 102 ILE A C 1
ATOM 826 O O . ILE A 1 102 ? 21.582 -7.891 -1.167 1.00 89.56 102 ILE A O 1
ATOM 830 N N . VAL A 1 103 ? 19.382 -7.564 -0.856 1.00 90.50 103 VAL A N 1
ATOM 831 C CA . VAL A 1 103 ? 19.018 -7.685 -2.278 1.00 90.50 103 VAL A CA 1
ATOM 832 C C . VAL A 1 103 ? 19.689 -6.586 -3.108 1.00 90.50 103 VAL A C 1
ATOM 834 O O . VAL A 1 103 ? 20.252 -6.887 -4.155 1.00 90.50 103 VAL A O 1
ATOM 837 N N . GLY A 1 104 ? 19.713 -5.340 -2.625 1.00 88.06 104 GLY A N 1
ATOM 838 C CA . GLY A 1 104 ? 20.406 -4.233 -3.289 1.00 88.06 104 GLY A CA 1
ATOM 839 C C . GLY A 1 104 ? 21.912 -4.468 -3.446 1.00 88.06 104 GLY A C 1
ATOM 840 O O . GLY A 1 104 ? 22.453 -4.244 -4.525 1.00 88.06 104 GLY A O 1
ATOM 841 N N . VAL A 1 105 ? 22.586 -4.988 -2.413 1.00 92.00 105 VAL A N 1
ATOM 842 C CA . VAL A 1 105 ? 24.017 -5.341 -2.477 1.00 92.00 105 VAL A CA 1
ATOM 843 C C . VAL A 1 105 ? 24.271 -6.505 -3.441 1.00 92.00 105 VAL A C 1
ATOM 845 O O . VAL A 1 105 ? 25.231 -6.453 -4.206 1.00 92.00 105 VAL A O 1
ATOM 848 N N . LEU A 1 106 ? 23.407 -7.526 -3.460 1.00 91.75 106 LEU A N 1
ATOM 849 C CA . LEU A 1 106 ? 23.515 -8.641 -4.409 1.00 91.75 106 LEU A CA 1
ATOM 850 C C . LEU A 1 106 ? 23.313 -8.184 -5.860 1.00 91.75 106 LEU A C 1
ATOM 852 O O . LEU A 1 106 ? 24.080 -8.585 -6.733 1.00 91.75 106 LEU A O 1
ATOM 856 N N . LEU A 1 107 ? 22.333 -7.313 -6.118 1.00 91.56 107 LEU A N 1
ATOM 857 C CA . LEU A 1 107 ? 22.110 -6.722 -7.440 1.00 91.56 107 LEU A CA 1
ATOM 858 C C . LEU A 1 107 ? 23.280 -5.827 -7.869 1.00 91.56 107 LEU A C 1
ATOM 860 O O . LEU A 1 107 ? 23.692 -5.896 -9.022 1.00 91.56 107 LEU A O 1
ATOM 864 N N . LEU A 1 108 ? 23.864 -5.048 -6.953 1.00 90.31 108 LEU A N 1
ATOM 865 C CA . LEU A 1 108 ? 25.053 -4.237 -7.233 1.00 90.31 108 LEU A CA 1
ATOM 866 C C . LEU A 1 108 ? 26.272 -5.112 -7.570 1.00 90.31 108 LEU A C 1
ATOM 868 O O . LEU A 1 108 ? 26.980 -4.835 -8.535 1.00 90.31 108 LEU A O 1
ATOM 872 N N . ALA A 1 109 ? 26.501 -6.192 -6.818 1.00 90.19 109 ALA A N 1
ATOM 873 C CA . ALA A 1 109 ? 27.578 -7.141 -7.095 1.00 90.19 109 ALA A CA 1
ATOM 874 C C . ALA A 1 109 ? 27.389 -7.845 -8.452 1.00 90.19 109 ALA A C 1
ATOM 876 O O . ALA A 1 109 ? 28.344 -7.961 -9.222 1.00 90.19 109 ALA A O 1
ATOM 877 N N . LEU A 1 110 ? 26.155 -8.252 -8.776 1.00 91.25 110 LEU A N 1
ATOM 878 C CA . LEU A 1 110 ? 25.800 -8.820 -10.078 1.00 91.25 110 LEU A CA 1
ATOM 879 C C . LEU A 1 110 ? 26.031 -7.808 -11.212 1.00 91.25 110 LEU A C 1
ATOM 881 O O . LEU A 1 110 ? 26.638 -8.153 -12.221 1.00 91.25 110 LEU A O 1
ATOM 885 N N . PHE A 1 111 ? 25.595 -6.558 -11.036 1.00 89.31 111 PHE A N 1
ATOM 886 C CA . PHE A 1 111 ? 25.776 -5.472 -12.000 1.00 89.31 111 PHE A CA 1
ATOM 887 C C . PHE A 1 111 ? 27.259 -5.215 -12.296 1.00 89.31 111 PHE A C 1
ATOM 889 O O . PHE A 1 111 ? 27.655 -5.180 -13.460 1.00 89.31 111 PHE A O 1
ATOM 896 N N . ILE A 1 112 ? 28.097 -5.121 -11.256 1.00 88.62 112 ILE A N 1
ATOM 897 C CA . ILE A 1 112 ? 29.553 -4.964 -11.398 1.00 88.62 112 ILE A CA 1
ATOM 898 C C . ILE A 1 112 ? 30.154 -6.165 -12.144 1.00 88.62 112 ILE A C 1
ATOM 900 O O . ILE A 1 112 ? 30.913 -5.976 -13.094 1.00 88.62 112 ILE A O 1
ATOM 904 N N . PHE A 1 113 ? 29.792 -7.396 -11.769 1.00 87.62 113 PHE A N 1
ATOM 905 C CA . PHE A 1 113 ? 30.287 -8.615 -12.420 1.00 87.62 113 PHE A CA 1
ATOM 906 C C . PHE A 1 113 ? 29.891 -8.701 -13.904 1.00 87.62 113 PHE A C 1
ATOM 908 O O . PHE A 1 113 ? 30.717 -9.048 -14.751 1.00 87.62 113 PHE A O 1
ATOM 915 N N . LEU A 1 114 ? 28.646 -8.352 -14.238 1.00 85.06 114 LEU A N 1
ATOM 916 C CA . LEU A 1 114 ? 28.163 -8.312 -15.618 1.00 85.06 114 LEU A CA 1
ATOM 917 C C . LEU A 1 114 ? 28.885 -7.232 -16.431 1.00 85.06 114 LEU A C 1
ATOM 919 O O . LEU A 1 114 ? 29.342 -7.528 -17.534 1.00 85.06 114 LEU A O 1
ATOM 923 N N . HIS A 1 115 ? 29.075 -6.027 -15.883 1.00 77.31 115 HIS A N 1
ATOM 924 C CA . HIS A 1 115 ? 29.811 -4.958 -16.566 1.00 77.31 115 HIS A CA 1
ATOM 925 C C . HIS A 1 115 ? 31.292 -5.288 -16.791 1.00 77.31 115 HIS A C 1
ATOM 927 O O . HIS A 1 115 ? 31.798 -5.019 -17.878 1.00 77.31 115 HIS A O 1
ATOM 933 N N . PHE A 1 116 ? 31.978 -5.913 -15.826 1.00 75.88 116 PHE A N 1
ATOM 934 C CA . PHE A 1 116 ? 33.370 -6.358 -16.001 1.00 75.88 116 PHE A CA 1
ATOM 935 C C . PHE A 1 116 ? 33.510 -7.469 -17.053 1.00 75.88 116 PHE A C 1
ATOM 937 O O . PHE A 1 116 ? 34.447 -7.458 -17.850 1.00 75.88 116 PHE A O 1
ATOM 944 N N . ASN A 1 117 ? 32.570 -8.416 -17.106 1.00 72.69 117 ASN A N 1
ATOM 945 C CA . ASN A 1 117 ? 32.579 -9.447 -18.146 1.00 72.69 117 ASN A CA 1
ATOM 946 C C . ASN A 1 117 ? 32.227 -8.878 -19.529 1.00 72.69 117 ASN A C 1
ATOM 948 O O . ASN A 1 117 ? 32.821 -9.287 -20.528 1.00 72.69 117 ASN A O 1
ATOM 952 N N . ALA A 1 118 ? 31.289 -7.930 -19.599 1.00 69.88 118 ALA A N 1
ATOM 953 C CA . ALA A 1 118 ? 30.928 -7.252 -20.839 1.00 69.88 118 ALA A CA 1
ATOM 954 C C . ALA A 1 118 ? 32.091 -6.409 -21.384 1.00 69.88 118 ALA A C 1
ATOM 956 O O . ALA A 1 118 ? 32.387 -6.499 -22.574 1.00 69.88 118 ALA A O 1
ATOM 957 N N . SER A 1 119 ? 32.802 -5.659 -20.533 1.00 69.06 119 SER A N 1
ATOM 958 C CA . SER A 1 119 ? 33.956 -4.855 -20.954 1.00 69.06 119 SER A CA 1
ATOM 959 C C . SER A 1 119 ? 35.139 -5.720 -21.400 1.00 69.06 119 SER A C 1
ATOM 961 O O . SER A 1 119 ? 35.742 -5.427 -22.432 1.00 69.06 119 SER A O 1
ATOM 963 N N . HIS A 1 120 ? 35.428 -6.835 -20.717 1.00 68.06 120 HIS A N 1
ATOM 964 C CA . HIS A 1 120 ? 36.446 -7.784 -21.180 1.00 68.06 120 HIS A CA 1
ATOM 965 C C . HIS A 1 120 ? 36.086 -8.435 -22.522 1.00 68.06 120 HIS A C 1
ATOM 967 O O . HIS A 1 120 ? 36.954 -8.542 -23.388 1.00 68.06 120 HIS A O 1
ATOM 973 N N . ARG A 1 121 ? 34.820 -8.821 -22.733 1.00 64.19 121 ARG A N 1
ATOM 974 C CA . ARG A 1 121 ? 34.355 -9.341 -24.032 1.00 64.19 121 ARG A CA 1
ATOM 975 C C . ARG A 1 121 ? 34.419 -8.281 -25.131 1.00 64.19 121 ARG A C 1
ATOM 977 O O . ARG A 1 121 ? 34.865 -8.590 -26.229 1.00 64.19 121 ARG A O 1
ATOM 984 N N . ALA A 1 122 ? 34.037 -7.037 -24.839 1.00 66.94 122 ALA A N 1
ATOM 985 C CA . ALA A 1 122 ? 34.152 -5.927 -25.781 1.00 66.94 122 ALA A CA 1
ATOM 986 C C . ALA A 1 122 ? 35.615 -5.687 -26.189 1.00 66.94 122 ALA A C 1
ATOM 988 O O . ALA A 1 122 ? 35.909 -5.651 -27.379 1.00 66.94 122 ALA A O 1
ATOM 989 N N . ALA A 1 123 ? 36.543 -5.644 -25.227 1.00 65.88 123 ALA A N 1
ATOM 990 C CA . ALA A 1 123 ? 37.973 -5.482 -25.496 1.00 65.88 123 ALA A CA 1
ATOM 991 C C . ALA A 1 123 ? 38.572 -6.654 -26.302 1.00 65.88 123 ALA A C 1
ATOM 993 O O . ALA A 1 123 ? 39.391 -6.435 -27.195 1.00 65.88 123 ALA A O 1
ATOM 994 N N . GLN A 1 124 ? 38.149 -7.896 -26.035 1.00 62.94 124 GLN A N 1
ATOM 995 C CA . GLN A 1 124 ? 38.548 -9.068 -26.828 1.00 62.94 124 GLN A CA 1
ATOM 996 C C . GLN A 1 124 ? 38.011 -8.998 -28.265 1.00 62.94 124 GLN A C 1
ATOM 998 O O . GLN A 1 124 ? 38.761 -9.243 -29.210 1.00 62.94 124 GLN A O 1
ATOM 1003 N N . ASN A 1 125 ? 36.745 -8.615 -28.439 1.00 67.25 125 ASN A N 1
ATOM 1004 C CA . ASN A 1 125 ? 36.121 -8.468 -29.753 1.00 67.25 125 ASN A CA 1
ATOM 1005 C C . ASN A 1 125 ? 36.747 -7.316 -30.556 1.00 67.25 125 ASN A C 1
ATOM 1007 O O . ASN A 1 125 ? 36.988 -7.469 -31.749 1.00 67.25 125 ASN A O 1
ATOM 1011 N N . GLU A 1 126 ? 37.072 -6.192 -29.913 1.00 63.25 126 GLU A N 1
ATOM 1012 C CA . GLU A 1 126 ? 37.757 -5.059 -30.542 1.00 63.25 126 GLU A CA 1
ATOM 1013 C C . GLU A 1 126 ? 39.186 -5.431 -30.976 1.00 63.25 126 GLU A C 1
ATOM 1015 O O . GLU A 1 126 ? 39.609 -5.096 -32.085 1.00 63.25 126 GLU A O 1
ATOM 1020 N N . ALA A 1 127 ? 39.922 -6.181 -30.147 1.00 63.56 127 ALA A N 1
ATOM 1021 C CA . ALA A 1 127 ? 41.243 -6.699 -30.501 1.00 63.56 127 ALA A CA 1
ATOM 1022 C C . ALA A 1 127 ? 41.181 -7.685 -31.684 1.00 63.56 127 ALA A C 1
ATOM 1024 O O . ALA A 1 127 ? 41.982 -7.582 -32.616 1.00 63.56 127 ALA A O 1
ATOM 1025 N N . ALA A 1 128 ? 40.201 -8.596 -31.690 1.00 61.97 128 ALA A N 1
ATOM 1026 C CA . ALA A 1 128 ? 39.976 -9.532 -32.791 1.00 61.97 128 ALA A CA 1
ATOM 1027 C C . ALA A 1 128 ? 39.564 -8.817 -34.092 1.00 61.97 128 ALA A C 1
ATOM 1029 O O . ALA A 1 128 ? 40.078 -9.141 -35.163 1.00 61.97 128 ALA A O 1
ATOM 1030 N N . ALA A 1 129 ? 38.700 -7.800 -34.008 1.00 55.47 129 ALA A N 1
ATOM 1031 C CA . ALA A 1 129 ? 38.287 -6.989 -35.152 1.00 55.47 129 ALA A CA 1
ATOM 1032 C C . ALA A 1 129 ? 39.463 -6.199 -35.753 1.00 55.47 129 ALA A C 1
ATOM 1034 O O . ALA A 1 129 ? 39.636 -6.195 -36.972 1.00 55.47 129 ALA A O 1
ATOM 1035 N N . LYS A 1 130 ? 40.324 -5.597 -34.919 1.00 59.88 130 LYS A N 1
ATOM 1036 C CA . LYS A 1 130 ? 41.546 -4.910 -35.378 1.00 59.88 130 LYS A CA 1
ATOM 1037 C C . LYS A 1 130 ? 42.523 -5.865 -36.069 1.00 59.88 130 LYS A C 1
ATOM 1039 O O . LYS A 1 130 ? 43.072 -5.510 -37.111 1.00 59.88 130 LYS A O 1
ATOM 1044 N N . ALA A 1 131 ? 42.696 -7.082 -35.546 1.00 60.38 131 ALA A N 1
ATOM 1045 C CA . ALA A 1 131 ? 43.516 -8.112 -36.187 1.00 60.38 131 ALA A CA 1
ATOM 1046 C C . ALA A 1 131 ? 42.944 -8.540 -37.555 1.00 60.38 131 ALA A C 1
ATOM 1048 O O . ALA A 1 131 ? 43.667 -8.554 -38.552 1.00 60.38 131 ALA A O 1
ATOM 1049 N N . ALA A 1 132 ? 41.635 -8.803 -37.633 1.00 55.91 132 ALA A N 1
ATOM 1050 C CA . ALA A 1 132 ? 40.961 -9.162 -38.882 1.00 55.91 132 ALA A CA 1
ATOM 1051 C C . ALA A 1 132 ? 41.016 -8.033 -39.932 1.00 55.91 132 ALA A C 1
ATOM 1053 O O . ALA A 1 132 ? 41.196 -8.300 -41.122 1.00 55.91 132 ALA A O 1
ATOM 1054 N N . PHE A 1 133 ? 40.916 -6.769 -39.508 1.00 50.81 133 PHE A N 1
ATOM 1055 C CA . PHE A 1 133 ? 41.004 -5.612 -40.400 1.00 50.81 133 PHE A CA 1
ATOM 1056 C C . PHE A 1 133 ? 42.403 -5.459 -41.019 1.00 50.81 133 PHE A C 1
ATOM 1058 O O . PHE A 1 133 ? 42.508 -5.287 -42.233 1.00 50.81 133 PHE A O 1
ATOM 1065 N N . GLN A 1 134 ? 43.476 -5.616 -40.231 1.00 54.44 134 GLN A N 1
ATOM 1066 C CA . GLN A 1 134 ? 44.857 -5.602 -40.748 1.00 54.44 134 GLN A CA 1
ATOM 1067 C C . GLN A 1 134 ? 45.152 -6.779 -41.695 1.00 54.44 134 GLN A C 1
ATOM 1069 O O . GLN A 1 134 ? 45.885 -6.639 -42.680 1.00 54.44 134 GLN A O 1
ATOM 1074 N N . GLN A 1 135 ? 44.550 -7.943 -41.438 1.00 49.34 135 GLN A N 1
ATOM 1075 C CA . GLN A 1 135 ? 44.667 -9.099 -42.325 1.00 49.34 135 GLN A CA 1
ATOM 1076 C C . GLN A 1 135 ? 43.957 -8.851 -43.669 1.00 49.34 135 GLN A C 1
ATOM 1078 O O . GLN A 1 135 ? 44.497 -9.191 -44.720 1.00 49.34 135 GLN A O 1
ATOM 1083 N N . LYS A 1 136 ? 42.794 -8.182 -43.656 1.00 47.00 136 LYS A N 1
ATOM 1084 C CA . LYS A 1 136 ? 42.016 -7.847 -44.861 1.00 47.00 136 LYS A CA 1
ATOM 1085 C C . LYS A 1 136 ? 42.628 -6.697 -45.675 1.00 47.00 136 LYS A C 1
ATOM 1087 O O . LYS A 1 136 ? 42.624 -6.760 -46.903 1.00 47.00 136 LYS A O 1
ATOM 1092 N N . SER A 1 137 ? 43.222 -5.688 -45.028 1.00 42.03 137 SER A N 1
ATOM 1093 C CA . SER A 1 137 ? 43.921 -4.587 -45.719 1.00 42.03 137 SER A CA 1
ATOM 1094 C C . SER A 1 137 ? 45.173 -5.045 -46.473 1.00 42.03 137 SER A C 1
ATOM 1096 O O . SER A 1 137 ? 45.589 -4.399 -47.429 1.00 42.03 137 SER A O 1
ATOM 1098 N N . SER A 1 138 ? 45.755 -6.180 -46.077 1.00 44.41 138 SER A N 1
ATOM 1099 C CA . SER A 1 138 ? 46.927 -6.779 -46.729 1.00 44.41 138 SER A CA 1
ATOM 1100 C C . SER A 1 138 ? 46.598 -7.533 -48.030 1.00 44.41 138 SER A C 1
ATOM 1102 O O . SER A 1 138 ? 47.510 -8.032 -48.685 1.00 44.41 138 SER A O 1
ATOM 1104 N N . GLN A 1 139 ? 45.315 -7.647 -48.405 1.00 44.03 139 GLN A N 1
ATOM 1105 C CA . GLN A 1 139 ? 44.856 -8.532 -49.486 1.00 44.03 139 GLN A CA 1
ATOM 1106 C C . GLN A 1 139 ? 43.934 -7.853 -50.523 1.00 44.03 139 GLN A C 1
ATOM 1108 O O . GLN A 1 139 ? 43.427 -8.519 -51.423 1.00 44.03 139 GLN A O 1
ATOM 1113 N N . ALA A 1 140 ? 43.722 -6.534 -50.429 1.00 36.28 140 ALA A N 1
ATOM 1114 C CA . ALA A 1 140 ? 42.808 -5.776 -51.290 1.00 36.28 140 ALA A CA 1
ATOM 1115 C C . ALA A 1 140 ? 43.548 -4.888 -52.313 1.00 36.28 140 ALA A C 1
ATOM 1117 O O . ALA A 1 140 ? 43.562 -3.663 -52.205 1.00 36.28 140 ALA A O 1
ATOM 1118 N N . SER A 1 141 ? 44.150 -5.508 -53.331 1.00 36.31 141 SER A N 1
ATOM 1119 C CA . SER A 1 141 ? 44.752 -4.824 -54.487 1.00 36.31 141 SER A CA 1
ATOM 1120 C C . SER A 1 141 ? 43.977 -5.079 -55.789 1.00 36.31 141 SER A C 1
ATOM 1122 O O . SER A 1 141 ? 44.522 -5.577 -56.772 1.00 36.31 141 SER A O 1
ATOM 1124 N N . SER A 1 142 ? 42.699 -4.688 -55.820 1.00 33.38 142 SER A N 1
ATOM 1125 C CA . SER A 1 142 ? 41.912 -4.600 -57.060 1.00 33.38 142 SER A CA 1
ATOM 1126 C C . SER A 1 142 ? 40.726 -3.625 -56.952 1.00 33.38 142 SER A C 1
ATOM 1128 O O . SER A 1 142 ? 39.987 -3.602 -55.975 1.00 33.38 142 SER A O 1
ATOM 1130 N N . LYS A 1 143 ? 40.574 -2.816 -58.005 1.00 35.06 143 LYS A N 1
ATOM 1131 C CA . LYS A 1 143 ? 39.452 -1.924 -58.376 1.00 35.06 143 LYS A CA 1
ATOM 1132 C C . LYS A 1 143 ? 38.802 -2.558 -59.638 1.00 35.06 143 LYS A C 1
ATOM 1134 O O . LYS A 1 143 ? 39.563 -3.254 -60.319 1.00 35.06 143 LYS A O 1
ATOM 1139 N N . PRO A 1 144 ? 37.518 -2.368 -60.033 1.00 41.31 144 PRO A N 1
ATOM 1140 C CA . PRO A 1 144 ? 36.493 -1.384 -59.629 1.00 41.31 144 PRO A CA 1
ATOM 1141 C C . PRO A 1 144 ? 35.264 -2.067 -58.945 1.00 41.31 144 PRO A C 1
ATOM 1143 O O . PRO A 1 144 ? 35.449 -3.157 -58.415 1.00 41.31 144 PRO A O 1
ATOM 1146 N N . ASP A 1 145 ? 34.030 -1.537 -58.834 1.00 27.94 145 ASP A N 1
ATOM 1147 C CA . ASP A 1 145 ? 33.378 -0.311 -59.362 1.00 27.94 145 ASP A CA 1
ATOM 1148 C C . ASP A 1 145 ? 32.255 0.222 -58.427 1.00 27.94 145 ASP A C 1
ATOM 1150 O O . ASP A 1 145 ? 32.149 -0.215 -57.283 1.00 27.94 145 ASP A O 1
ATOM 1154 N N . ALA A 1 146 ? 31.447 1.187 -58.890 1.00 41.47 146 ALA A N 1
ATOM 1155 C CA . ALA A 1 146 ? 30.402 1.880 -58.126 1.00 41.47 146 ALA A CA 1
ATOM 1156 C C . ALA A 1 146 ? 29.025 1.173 -58.081 1.00 41.47 146 ALA A C 1
ATOM 1158 O O . ALA A 1 146 ? 28.510 0.722 -59.104 1.00 41.47 146 ALA A O 1
ATOM 1159 N N . GLY A 1 147 ? 28.381 1.191 -56.907 1.00 32.62 147 GLY A N 1
ATOM 1160 C CA . GLY A 1 147 ? 26.981 0.793 -56.703 1.00 32.62 147 GLY A CA 1
ATOM 1161 C C . GLY A 1 147 ? 26.627 0.685 -55.215 1.00 32.62 147 GLY A C 1
ATOM 1162 O O . GLY A 1 147 ? 27.171 -0.178 -54.541 1.00 32.62 147 GLY A O 1
ATOM 1163 N N . ASP A 1 148 ? 25.763 1.586 -54.735 1.00 39.00 148 ASP A N 1
ATOM 1164 C CA . ASP A 1 148 ? 25.193 1.709 -53.378 1.00 39.00 148 ASP A CA 1
ATOM 1165 C C . ASP A 1 148 ? 26.004 1.197 -52.174 1.00 39.00 148 ASP A C 1
ATOM 1167 O O . ASP A 1 148 ? 26.080 0.012 -51.850 1.00 39.00 148 ASP A O 1
ATOM 1171 N N . THR A 1 149 ? 26.508 2.147 -51.386 1.00 34.22 149 THR A N 1
ATOM 1172 C CA . THR A 1 149 ? 26.831 1.907 -49.976 1.00 34.22 149 THR A CA 1
ATOM 1173 C C . THR A 1 149 ? 26.584 3.195 -49.198 1.00 34.22 149 THR A C 1
ATOM 1175 O O . THR A 1 149 ? 27.327 4.166 -49.348 1.00 34.22 149 THR A O 1
ATOM 1178 N N . LEU A 1 150 ? 25.532 3.224 -48.374 1.00 40.03 150 LEU A N 1
ATOM 1179 C CA . LEU A 1 150 ? 25.402 4.251 -47.340 1.00 40.03 150 LEU A CA 1
ATOM 1180 C C . LEU A 1 150 ? 26.508 4.002 -46.308 1.00 40.03 150 LEU A C 1
ATOM 1182 O O . LEU A 1 150 ? 26.643 2.896 -45.786 1.00 40.03 150 LEU A O 1
ATOM 1186 N N . GLY A 1 151 ? 27.369 5.004 -46.142 1.00 34.97 151 GLY A N 1
ATOM 1187 C CA . GLY A 1 151 ? 28.678 4.845 -45.516 1.00 34.97 151 GLY A CA 1
ATOM 1188 C C . GLY A 1 151 ? 28.695 4.999 -43.998 1.00 34.97 151 GLY A C 1
ATOM 1189 O O . GLY A 1 151 ? 27.680 5.239 -43.348 1.00 34.97 151 GLY A O 1
ATOM 1190 N N . ASP A 1 152 ? 29.906 4.891 -43.456 1.00 44.81 152 ASP A N 1
ATOM 1191 C CA . ASP A 1 152 ? 30.209 5.149 -42.052 1.00 44.81 152 ASP A CA 1
ATOM 1192 C C . ASP A 1 152 ? 29.740 6.546 -41.578 1.00 44.81 152 ASP A C 1
ATOM 1194 O O . ASP A 1 152 ? 29.788 7.520 -42.331 1.00 44.81 152 ASP A O 1
ATOM 1198 N N . ALA A 1 153 ? 29.438 6.634 -40.273 1.00 51.97 153 ALA A N 1
ATOM 1199 C CA . ALA A 1 153 ? 29.379 7.849 -39.437 1.00 51.97 153 ALA A CA 1
ATOM 1200 C C . ALA A 1 153 ? 28.036 8.579 -39.175 1.00 51.97 1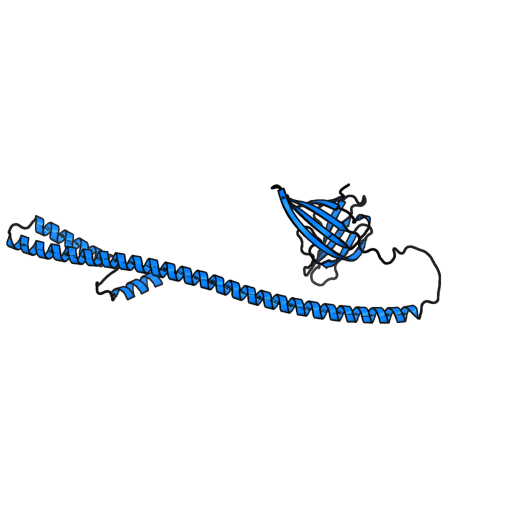53 ALA A C 1
ATOM 1202 O O . ALA A 1 153 ? 28.083 9.702 -38.675 1.00 51.97 153 ALA A O 1
ATOM 1203 N N . GLU A 1 154 ? 26.859 7.968 -39.366 1.00 62.25 154 GLU A N 1
ATOM 1204 C CA . GLU A 1 154 ? 25.587 8.541 -38.868 1.00 62.25 154 GLU A CA 1
ATOM 1205 C C . GLU A 1 154 ? 24.882 7.617 -37.851 1.00 62.25 154 GLU A C 1
ATOM 1207 O O . GLU A 1 154 ? 24.587 6.459 -38.134 1.00 62.25 154 GLU A O 1
ATOM 1212 N N . LEU A 1 155 ? 24.665 8.127 -36.629 1.00 74.06 155 LEU A N 1
ATOM 1213 C CA . LEU A 1 155 ? 24.213 7.361 -35.452 1.00 74.06 155 LEU A CA 1
ATOM 1214 C C . LEU A 1 155 ? 22.692 7.150 -35.395 1.00 74.06 155 LEU A C 1
ATOM 1216 O O . LEU A 1 155 ? 22.227 6.172 -34.815 1.00 74.06 155 LEU A O 1
ATOM 1220 N N . LEU A 1 156 ? 21.924 8.074 -35.973 1.00 81.00 156 LEU A N 1
ATOM 1221 C CA . LEU A 1 156 ? 20.466 8.035 -36.063 1.00 81.00 156 LEU A CA 1
ATOM 1222 C C . LEU A 1 156 ? 20.037 8.548 -37.446 1.00 81.00 156 LEU A C 1
ATOM 1224 O O . LEU A 1 156 ? 20.607 9.533 -37.914 1.00 81.00 156 LEU A O 1
ATOM 1228 N N . PRO A 1 157 ? 19.008 7.964 -38.086 1.00 80.50 157 PRO A N 1
ATOM 1229 C CA . PRO A 1 157 ? 18.481 8.480 -39.348 1.00 80.50 157 PRO A CA 1
ATOM 1230 C C . PRO A 1 157 ? 18.059 9.959 -39.255 1.00 80.50 157 PRO A C 1
ATOM 1232 O O . PRO A 1 157 ? 17.320 10.339 -38.348 1.00 80.50 157 PRO A O 1
ATOM 1235 N N . LYS A 1 158 ? 18.452 10.810 -40.215 1.00 81.75 158 LYS A N 1
ATOM 1236 C CA . LYS A 1 158 ? 18.122 12.260 -40.204 1.00 81.75 158 LYS A CA 1
ATOM 1237 C C . LYS A 1 158 ? 16.627 12.563 -40.111 1.00 81.75 158 LYS A C 1
ATOM 1239 O O . LYS A 1 158 ? 16.221 13.563 -39.525 1.00 81.75 158 LYS A O 1
ATOM 1244 N N . ASN A 1 159 ? 15.794 11.702 -40.689 1.00 81.81 159 ASN A N 1
ATOM 1245 C CA . ASN A 1 159 ? 14.340 11.812 -40.609 1.00 81.81 159 ASN A CA 1
ATOM 1246 C C . ASN A 1 159 ? 13.803 11.562 -39.186 1.00 81.81 159 ASN A C 1
ATOM 1248 O O . ASN A 1 159 ? 12.769 12.140 -38.861 1.00 81.81 159 ASN A O 1
ATOM 1252 N N . LEU A 1 160 ? 14.515 10.828 -38.321 1.00 87.12 160 LEU A N 1
ATOM 1253 C CA . LEU A 1 160 ? 14.202 10.668 -36.894 1.00 87.12 160 LEU A CA 1
ATOM 1254 C C . LEU A 1 160 ? 14.514 11.927 -36.066 1.00 87.12 160 LEU A C 1
ATOM 1256 O O . LEU A 1 160 ? 13.796 12.217 -35.112 1.00 87.12 160 LEU A O 1
ATOM 1260 N N . ILE A 1 161 ? 15.561 12.681 -36.413 1.00 89.88 161 ILE A N 1
ATOM 1261 C CA . ILE A 1 161 ? 16.010 13.849 -35.637 1.00 89.88 161 ILE A CA 1
ATOM 1262 C C . ILE A 1 161 ? 14.900 14.904 -35.528 1.00 89.88 161 ILE A C 1
ATOM 1264 O O . ILE A 1 161 ? 14.227 15.224 -36.514 1.00 89.88 161 ILE A O 1
ATOM 1268 N N . GLY A 1 162 ? 14.706 15.445 -34.325 1.00 88.88 162 GLY A N 1
ATOM 1269 C CA . GLY A 1 162 ? 13.633 16.383 -33.986 1.00 88.88 162 GLY A CA 1
ATOM 1270 C C . GLY A 1 162 ? 12.694 15.863 -32.896 1.00 88.88 162 GLY A C 1
ATOM 1271 O O . GLY A 1 162 ? 12.957 14.847 -32.251 1.00 88.88 162 GLY A O 1
ATOM 1272 N N . THR A 1 163 ? 11.596 16.590 -32.674 1.00 94.06 163 THR A N 1
ATOM 1273 C CA . THR A 1 163 ? 10.591 16.270 -31.648 1.00 94.06 163 THR A CA 1
ATOM 1274 C C . THR A 1 163 ? 9.379 15.577 -32.258 1.00 94.06 163 THR A C 1
ATOM 1276 O O . THR A 1 163 ? 8.884 15.981 -33.308 1.00 94.06 163 THR A O 1
ATOM 1279 N N . TRP A 1 164 ? 8.877 14.566 -31.559 1.00 94.38 164 TRP A N 1
ATOM 1280 C CA . TRP A 1 164 ? 7.726 13.751 -31.917 1.00 94.38 164 TRP A CA 1
ATOM 1281 C C . TRP A 1 164 ? 6.744 13.734 -30.758 1.00 94.38 164 TRP A C 1
ATOM 1283 O O . TRP A 1 164 ? 7.141 13.418 -29.639 1.00 94.38 164 TRP A O 1
ATOM 1293 N N . THR A 1 165 ? 5.474 14.029 -31.007 1.00 93.25 165 THR A N 1
ATOM 1294 C CA . THR A 1 165 ? 4.446 14.068 -29.960 1.00 93.25 165 THR A CA 1
ATOM 1295 C C . THR A 1 165 ? 3.351 13.045 -30.239 1.00 93.25 165 THR A C 1
ATOM 1297 O O . THR A 1 165 ? 2.882 12.914 -31.368 1.00 93.25 165 THR A O 1
ATOM 1300 N N . GLY A 1 166 ? 2.950 12.314 -29.203 1.00 89.62 166 GLY A N 1
ATOM 1301 C CA . GLY A 1 166 ? 1.892 11.305 -29.232 1.00 89.62 166 GLY A CA 1
ATOM 1302 C C . GLY A 1 166 ? 1.148 11.242 -27.899 1.00 89.62 166 GLY A C 1
ATOM 1303 O O . GLY A 1 166 ? 1.452 11.995 -26.970 1.00 89.62 166 GLY A O 1
ATOM 1304 N N . THR A 1 167 ? 0.185 10.328 -27.788 1.00 83.56 167 THR A N 1
ATOM 1305 C CA . THR A 1 167 ? -0.614 10.140 -26.568 1.00 83.56 167 THR A CA 1
ATOM 1306 C C . THR A 1 167 ? -0.573 8.680 -26.144 1.00 83.56 167 THR A C 1
ATOM 1308 O O . THR A 1 167 ? -0.952 7.808 -26.916 1.00 83.56 167 THR A O 1
ATOM 1311 N N . GLN A 1 168 ? -0.175 8.407 -24.902 1.00 78.88 168 GLN A N 1
ATOM 1312 C CA . GLN A 1 168 ? -0.108 7.053 -24.344 1.00 78.88 168 GLN A CA 1
ATOM 1313 C C . GLN A 1 168 ? -0.698 7.055 -22.932 1.00 78.88 168 GLN A C 1
ATOM 1315 O O . GLN A 1 168 ? -0.358 7.898 -22.105 1.00 78.88 168 GLN A O 1
ATOM 1320 N N . GLY A 1 169 ? -1.624 6.134 -22.647 1.00 75.12 169 GLY A N 1
ATOM 1321 C CA . GLY A 1 169 ? -2.248 6.017 -21.319 1.00 75.12 169 GLY A CA 1
ATOM 1322 C C . GLY A 1 169 ? -3.013 7.263 -20.838 1.00 75.12 169 GLY A C 1
ATOM 1323 O O . GLY A 1 169 ? -3.228 7.413 -19.640 1.00 75.12 169 GLY A O 1
ATOM 1324 N N . GLY A 1 170 ? -3.403 8.163 -21.749 1.00 76.81 170 GLY A N 1
ATOM 1325 C CA . GLY A 1 170 ? -4.031 9.452 -21.422 1.00 76.81 170 GLY A CA 1
ATOM 1326 C C . GLY A 1 170 ? -3.053 10.592 -21.101 1.00 76.81 170 GLY A C 1
ATOM 1327 O O . GLY A 1 170 ? -3.505 11.690 -20.787 1.00 76.81 170 GLY A O 1
ATOM 1328 N N . ALA A 1 171 ? -1.741 10.355 -21.199 1.00 83.75 171 ALA A N 1
ATOM 1329 C CA . ALA A 1 171 ? -0.701 11.375 -21.099 1.00 83.75 171 ALA A CA 1
ATOM 1330 C C . ALA A 1 171 ? -0.207 11.792 -22.492 1.00 83.75 171 ALA A C 1
ATOM 1332 O O . ALA A 1 171 ? -0.058 10.945 -23.376 1.00 83.75 171 ALA A O 1
ATOM 1333 N N . THR A 1 172 ? 0.102 13.076 -22.670 1.00 89.44 172 THR A N 1
ATOM 1334 C CA . THR A 1 172 ? 0.831 13.565 -23.849 1.00 89.44 172 THR A CA 1
ATOM 1335 C C . THR A 1 172 ? 2.310 13.263 -23.651 1.00 89.44 172 THR A C 1
ATOM 1337 O O . THR A 1 172 ? 2.885 13.643 -22.630 1.00 89.44 172 THR A O 1
ATOM 1340 N N . ILE A 1 173 ? 2.942 12.598 -24.613 1.00 90.06 173 ILE A N 1
ATOM 1341 C CA . ILE A 1 173 ? 4.371 12.283 -24.571 1.00 90.06 173 ILE A CA 1
ATOM 1342 C C . ILE A 1 173 ? 5.075 12.957 -25.743 1.00 90.06 173 ILE A C 1
ATOM 1344 O O . ILE A 1 173 ? 4.633 12.834 -26.884 1.00 90.06 173 ILE A O 1
ATOM 1348 N N . SER A 1 174 ? 6.196 13.615 -25.456 1.00 91.75 174 SER A N 1
ATOM 1349 C CA . SER A 1 174 ? 7.119 14.156 -26.451 1.00 91.75 174 SER A CA 1
ATOM 1350 C C . SER A 1 174 ? 8.469 13.442 -26.378 1.00 91.75 174 SER A C 1
ATOM 1352 O O . SER A 1 174 ? 9.080 13.376 -25.310 1.00 91.75 174 SER A O 1
ATOM 1354 N N . LEU A 1 175 ? 8.928 12.929 -27.519 1.00 93.12 175 LEU A N 1
ATOM 1355 C CA . LEU A 1 175 ? 10.237 12.313 -27.734 1.00 93.12 175 LEU A CA 1
ATOM 1356 C C . LEU A 1 175 ? 11.084 13.252 -28.595 1.00 93.12 175 LEU A C 1
ATOM 1358 O O . LEU A 1 175 ? 10.702 13.539 -29.726 1.00 93.12 175 LEU A O 1
ATOM 1362 N N . THR A 1 176 ? 12.224 13.720 -28.098 1.00 93.62 176 THR A N 1
ATOM 1363 C CA . THR A 1 176 ? 13.153 14.559 -28.873 1.00 93.62 176 THR A CA 1
ATOM 1364 C C . THR A 1 176 ? 14.454 13.809 -29.103 1.00 93.62 176 THR A C 1
ATOM 1366 O O . THR A 1 176 ? 15.145 13.509 -28.133 1.00 93.62 176 THR A O 1
ATOM 1369 N N . PHE A 1 177 ? 14.789 13.544 -30.367 1.00 92.12 177 PHE A N 1
ATOM 1370 C CA . PHE A 1 177 ? 16.047 12.923 -30.793 1.00 92.12 177 PHE A CA 1
ATOM 1371 C C . PHE A 1 177 ? 17.010 13.996 -31.307 1.00 92.12 177 PHE A C 1
ATOM 1373 O O . PHE A 1 177 ? 16.645 14.779 -32.189 1.00 92.12 177 PHE A O 1
ATOM 1380 N N . ALA A 1 178 ? 18.230 14.018 -30.774 1.00 87.69 178 ALA A N 1
ATOM 1381 C CA . ALA A 1 178 ? 19.323 14.881 -31.213 1.00 87.69 178 ALA A CA 1
ATOM 1382 C C . ALA A 1 178 ? 20.365 14.103 -32.039 1.00 87.69 178 ALA A C 1
ATOM 1384 O O . ALA A 1 178 ? 20.459 12.879 -31.949 1.00 87.69 178 ALA A O 1
ATOM 1385 N N . GLU A 1 179 ? 21.149 14.819 -32.850 1.00 82.94 179 GLU A N 1
ATOM 1386 C CA . GLU A 1 179 ? 22.154 14.239 -33.764 1.00 82.94 179 GLU A CA 1
ATOM 1387 C C . GLU A 1 179 ? 23.253 13.442 -33.034 1.00 82.94 179 GLU A C 1
ATOM 1389 O O . GLU A 1 179 ? 23.819 12.506 -33.594 1.00 82.94 179 GLU A O 1
ATOM 1394 N N . ASP A 1 180 ? 23.522 13.773 -31.768 1.00 80.88 180 ASP A N 1
ATOM 1395 C CA . ASP A 1 180 ? 24.491 13.096 -30.897 1.00 80.88 180 ASP A CA 1
ATOM 1396 C C . ASP A 1 180 ? 23.966 11.785 -30.275 1.00 80.88 180 ASP A C 1
ATOM 1398 O O . ASP A 1 180 ? 24.665 11.149 -29.484 1.00 80.88 180 ASP A O 1
ATOM 1402 N N . GLY A 1 181 ? 22.739 11.378 -30.612 1.00 82.69 181 GLY A N 1
ATOM 1403 C CA . GLY A 1 181 ? 22.075 10.202 -30.053 1.00 82.69 181 GLY A CA 1
ATOM 1404 C C . GLY A 1 181 ? 21.303 10.468 -28.759 1.00 82.69 181 GLY A C 1
ATOM 1405 O O . GLY A 1 181 ? 20.629 9.556 -28.269 1.00 82.69 181 GLY A O 1
ATOM 1406 N N . THR A 1 182 ? 21.349 11.682 -28.198 1.00 89.31 182 THR A N 1
ATOM 1407 C CA . THR A 1 182 ? 20.574 12.044 -27.005 1.00 89.31 182 THR A CA 1
ATOM 1408 C C . THR A 1 182 ? 19.077 11.979 -27.304 1.00 89.31 182 THR A C 1
ATOM 1410 O O . THR A 1 182 ? 18.591 12.545 -28.286 1.00 89.31 182 THR A O 1
ATOM 1413 N N . VAL A 1 183 ? 18.328 11.322 -26.418 1.00 90.69 183 VAL A N 1
ATOM 1414 C CA . VAL A 1 183 ? 16.864 11.248 -26.461 1.00 90.69 183 VAL A CA 1
ATOM 1415 C C . VAL A 1 183 ? 16.301 11.837 -25.175 1.00 90.69 183 VAL A C 1
ATOM 1417 O O . VAL A 1 183 ? 16.643 11.380 -24.084 1.00 90.69 183 VAL A O 1
ATOM 1420 N N . SER A 1 184 ? 15.423 12.835 -25.282 1.00 90.94 184 SER A N 1
ATOM 1421 C CA . SER A 1 184 ? 14.627 13.319 -24.147 1.00 90.94 184 SER A CA 1
ATOM 1422 C C . SER A 1 184 ? 13.188 12.830 -24.262 1.00 90.94 184 SER A C 1
ATOM 1424 O O . SER A 1 184 ? 12.589 12.892 -25.334 1.00 90.94 184 SER A O 1
ATOM 1426 N N . VAL A 1 185 ? 12.644 12.346 -23.145 1.00 90.25 185 VAL A N 1
ATOM 1427 C CA . VAL A 1 185 ? 11.274 11.844 -23.021 1.00 90.25 185 VAL A CA 1
ATOM 1428 C C . VAL A 1 185 ? 10.545 12.704 -21.996 1.00 90.25 185 VAL A C 1
ATOM 1430 O O . VAL A 1 185 ? 10.818 12.605 -20.797 1.00 90.25 185 VAL A O 1
ATOM 1433 N N . THR A 1 186 ? 9.615 13.534 -22.459 1.00 89.62 186 THR A N 1
ATOM 1434 C CA . THR A 1 186 ? 8.735 14.336 -21.601 1.00 89.62 186 THR A CA 1
ATOM 1435 C C . THR A 1 186 ? 7.343 13.725 -21.599 1.00 89.62 186 THR A C 1
ATOM 1437 O O . THR A 1 186 ? 6.746 13.571 -22.660 1.00 89.62 186 THR A O 1
ATOM 1440 N N . THR A 1 187 ? 6.804 13.427 -20.420 1.00 88.19 187 THR A N 1
ATOM 1441 C CA . THR A 1 187 ? 5.434 12.928 -20.236 1.00 88.19 187 THR A CA 1
ATOM 1442 C C . THR A 1 187 ? 4.640 13.959 -19.451 1.00 88.19 187 THR A C 1
ATOM 1444 O O . THR A 1 187 ? 4.982 14.229 -18.300 1.00 88.19 187 THR A O 1
ATOM 1447 N N . GLN A 1 188 ? 3.586 14.513 -20.050 1.00 87.12 188 GLN A N 1
ATOM 1448 C CA . GLN A 1 188 ? 2.680 15.487 -19.445 1.00 87.12 188 GLN A CA 1
ATOM 1449 C C . GLN A 1 188 ? 1.306 14.856 -19.183 1.00 87.12 188 GLN A C 1
ATOM 1451 O O . GLN A 1 188 ? 0.687 14.276 -20.077 1.00 87.12 188 GLN A O 1
ATOM 1456 N N . LEU A 1 189 ? 0.827 14.982 -17.948 1.00 85.69 189 LEU A N 1
ATOM 1457 C CA . LEU A 1 189 ? -0.479 14.502 -17.506 1.00 85.69 189 LEU A CA 1
ATOM 1458 C C . LEU A 1 189 ? -1.557 15.582 -17.681 1.00 85.69 189 LEU A C 1
ATOM 1460 O O . LEU A 1 189 ? -1.272 16.774 -17.806 1.00 85.69 189 LEU A O 1
ATOM 1464 N N . SER A 1 190 ? -2.823 15.160 -17.671 1.00 81.69 190 SER A N 1
ATOM 1465 C CA . SER A 1 190 ? -3.988 16.040 -17.854 1.00 81.69 190 SER A CA 1
ATOM 1466 C C . SER A 1 190 ? -4.201 17.057 -16.724 1.00 81.69 190 SER A C 1
ATOM 1468 O O . SER A 1 190 ? -4.928 18.030 -16.915 1.00 81.69 190 SER A O 1
ATOM 1470 N N . ASP A 1 191 ? -3.555 16.867 -15.571 1.00 80.88 191 ASP A N 1
ATOM 1471 C CA . ASP A 1 191 ? -3.511 17.824 -14.458 1.00 80.88 191 ASP A CA 1
ATOM 1472 C C . ASP A 1 191 ? -2.434 18.916 -14.632 1.00 80.88 191 ASP A C 1
ATOM 1474 O O . ASP A 1 191 ? -2.296 19.797 -13.783 1.00 80.88 191 ASP A O 1
ATOM 1478 N N . GLY A 1 192 ? -1.676 18.874 -15.733 1.00 79.50 192 GLY A N 1
ATOM 1479 C CA . GLY A 1 192 ? -0.590 19.801 -16.042 1.00 79.50 192 GLY A CA 1
ATOM 1480 C C . GLY A 1 192 ? 0.757 19.433 -15.416 1.00 79.50 192 GLY A C 1
ATOM 1481 O O . GLY A 1 192 ? 1.752 20.097 -15.715 1.00 79.50 192 GLY A O 1
ATOM 1482 N N . SER A 1 193 ? 0.829 18.382 -14.592 1.00 81.12 193 SER A N 1
ATOM 1483 C CA . SER A 1 193 ? 2.105 17.861 -14.101 1.00 81.12 193 SER A CA 1
ATOM 1484 C C . SER A 1 193 ? 2.894 17.188 -15.228 1.00 81.12 193 SER A C 1
ATOM 1486 O O . SER A 1 193 ? 2.328 16.694 -16.206 1.00 81.12 193 SER A O 1
ATOM 1488 N N . TYR A 1 194 ? 4.224 17.183 -15.117 1.00 83.44 194 TYR A N 1
ATOM 1489 C CA . TYR A 1 194 ? 5.089 16.540 -16.100 1.00 83.44 194 TYR A CA 1
ATOM 1490 C C . TYR A 1 194 ? 6.273 15.832 -15.446 1.00 83.44 194 TYR A C 1
ATOM 1492 O O . TYR A 1 194 ? 6.728 16.195 -14.361 1.00 83.44 194 TYR A O 1
ATOM 1500 N N . THR A 1 195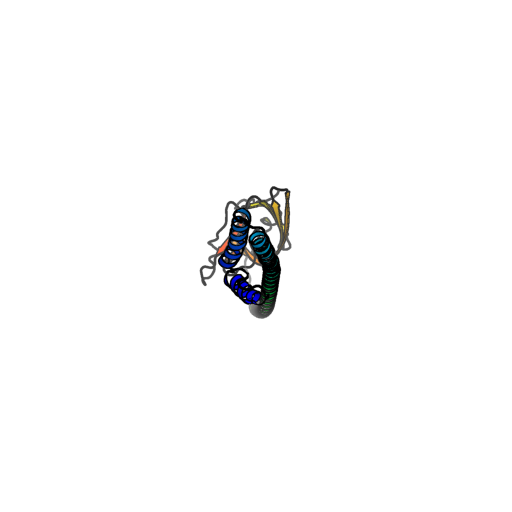 ? 6.792 14.828 -16.145 1.00 84.56 195 THR A N 1
ATOM 1501 C CA . THR A 1 195 ? 8.107 14.237 -15.880 1.00 84.56 195 THR A CA 1
ATOM 1502 C C . THR A 1 195 ? 8.973 14.394 -17.121 1.00 84.56 195 THR A C 1
ATOM 1504 O O . THR A 1 195 ? 8.463 14.349 -18.240 1.00 84.56 195 THR A O 1
ATOM 1507 N N . GLN A 1 196 ? 10.275 14.579 -16.926 1.00 84.44 196 GLN A N 1
ATOM 1508 C CA . GLN A 1 196 ? 11.256 14.591 -18.003 1.00 84.44 196 GLN A CA 1
ATOM 1509 C C . GLN A 1 196 ? 12.360 13.596 -17.663 1.00 84.44 196 GLN A C 1
ATOM 1511 O O . GLN A 1 196 ? 12.915 13.623 -16.567 1.00 84.44 196 GLN A O 1
ATOM 1516 N N . ASN A 1 197 ? 12.669 12.728 -18.617 1.00 83.75 197 ASN A N 1
ATOM 1517 C CA . ASN A 1 197 ? 13.782 11.796 -18.559 1.00 83.75 197 ASN A CA 1
ATOM 1518 C C . ASN A 1 197 ? 14.686 12.012 -19.775 1.00 83.75 197 ASN A C 1
ATOM 1520 O O . ASN A 1 197 ? 14.286 12.622 -20.775 1.00 83.75 197 ASN A O 1
ATOM 1524 N N . SER A 1 198 ? 15.900 11.481 -19.702 1.00 83.06 198 SER A N 1
ATOM 1525 C CA . SER A 1 198 ? 16.788 11.383 -20.850 1.00 83.06 198 SER A CA 1
ATOM 1526 C C . SER A 1 198 ? 17.515 10.044 -20.893 1.00 83.06 198 SER A C 1
ATOM 1528 O O . SER A 1 198 ? 17.629 9.312 -19.901 1.00 83.06 198 SER A O 1
ATOM 1530 N N . GLY A 1 199 ? 18.003 9.737 -22.082 1.00 85.88 199 GLY A N 1
ATOM 1531 C CA . GLY A 1 199 ? 18.929 8.662 -22.370 1.00 85.88 199 GLY A CA 1
ATOM 1532 C C . GLY A 1 199 ? 19.748 9.012 -23.607 1.00 85.88 199 GLY A C 1
ATOM 1533 O O . GLY A 1 199 ? 19.593 10.092 -24.177 1.00 85.88 199 GLY A O 1
ATOM 1534 N N . ALA A 1 200 ? 20.606 8.098 -24.036 1.00 84.50 200 ALA A N 1
ATOM 1535 C CA . ALA A 1 200 ? 21.355 8.231 -25.279 1.00 84.50 200 ALA A CA 1
ATOM 1536 C C . ALA A 1 200 ? 21.376 6.895 -26.018 1.00 84.50 200 ALA A C 1
ATOM 1538 O O . ALA A 1 200 ? 21.713 5.873 -25.418 1.00 84.50 200 ALA A O 1
ATOM 1539 N N . ILE A 1 201 ? 21.027 6.906 -27.302 1.00 84.25 201 ILE A N 1
ATOM 1540 C CA . ILE A 1 201 ? 21.257 5.798 -28.230 1.00 84.25 201 ILE A CA 1
ATOM 1541 C C . ILE A 1 201 ? 22.714 5.891 -28.683 1.00 84.25 201 ILE A C 1
ATOM 1543 O O . ILE A 1 201 ? 23.131 6.929 -29.177 1.00 84.25 201 ILE A O 1
ATOM 1547 N N . THR A 1 202 ? 23.492 4.824 -28.508 1.00 80.81 202 THR A N 1
ATOM 1548 C CA . THR A 1 202 ? 24.927 4.790 -28.855 1.00 80.81 202 THR A CA 1
ATOM 1549 C C . THR A 1 202 ? 25.251 3.808 -29.978 1.00 80.81 202 THR A C 1
ATOM 1551 O O . THR A 1 202 ? 26.377 3.785 -30.467 1.00 80.81 202 THR A O 1
ATOM 1554 N N . SER A 1 203 ? 24.283 2.990 -30.403 1.00 77.62 203 SER A N 1
ATOM 1555 C CA . SER A 1 203 ? 24.390 2.152 -31.597 1.00 77.62 203 SER A CA 1
ATOM 1556 C C . SER A 1 203 ? 23.005 1.752 -32.107 1.00 77.62 203 SER A C 1
ATOM 1558 O O . SER A 1 203 ? 22.161 1.291 -31.332 1.00 77.62 203 SER A O 1
ATOM 1560 N N . THR A 1 204 ? 22.795 1.870 -33.417 1.00 81.00 204 THR A N 1
ATOM 1561 C CA . THR A 1 204 ? 21.629 1.340 -34.137 1.00 81.00 204 THR A CA 1
ATOM 1562 C C . THR A 1 204 ? 22.057 0.407 -35.263 1.00 81.00 204 THR A C 1
ATOM 1564 O O . THR A 1 204 ? 23.185 0.487 -35.745 1.00 81.00 204 THR A O 1
ATOM 1567 N N . LEU A 1 205 ? 21.135 -0.432 -35.733 1.00 79.12 205 LEU A N 1
ATOM 1568 C CA . LEU A 1 205 ? 21.262 -1.147 -37.003 1.00 79.12 205 LEU A CA 1
ATOM 1569 C C . LEU A 1 205 ? 19.966 -0.999 -37.812 1.00 79.12 205 LEU A C 1
ATOM 1571 O O . LEU A 1 205 ? 18.888 -1.163 -37.233 1.00 79.12 205 LEU A O 1
ATOM 1575 N N . PRO A 1 206 ? 20.035 -0.706 -39.123 1.00 80.44 206 PRO A N 1
ATOM 1576 C CA . PRO A 1 206 ? 18.859 -0.735 -39.981 1.00 80.44 206 PRO A CA 1
ATOM 1577 C C . PRO A 1 206 ? 18.329 -2.170 -40.106 1.00 80.44 206 PRO A C 1
ATOM 1579 O O . PRO A 1 206 ? 19.096 -3.135 -40.119 1.00 80.44 206 PRO A O 1
ATOM 1582 N N . VAL A 1 207 ? 17.009 -2.291 -40.190 1.00 82.00 207 VAL A N 1
ATOM 1583 C CA . VAL A 1 207 ? 16.283 -3.528 -40.514 1.00 82.00 207 VAL A CA 1
ATOM 1584 C C . VAL A 1 207 ? 15.698 -3.415 -41.923 1.00 82.00 207 VAL A C 1
ATOM 1586 O O . VAL A 1 207 ? 15.825 -4.343 -42.715 1.00 82.00 207 VAL A O 1
ATOM 1589 N N . ASP A 1 208 ? 15.129 -2.250 -42.240 1.00 81.12 208 ASP A N 1
ATOM 1590 C CA . ASP A 1 208 ? 14.718 -1.810 -43.577 1.00 81.12 208 ASP A CA 1
ATOM 1591 C C . ASP A 1 208 ? 14.832 -0.271 -43.669 1.00 81.12 208 ASP A C 1
ATOM 1593 O O . ASP A 1 208 ? 15.214 0.378 -42.693 1.00 81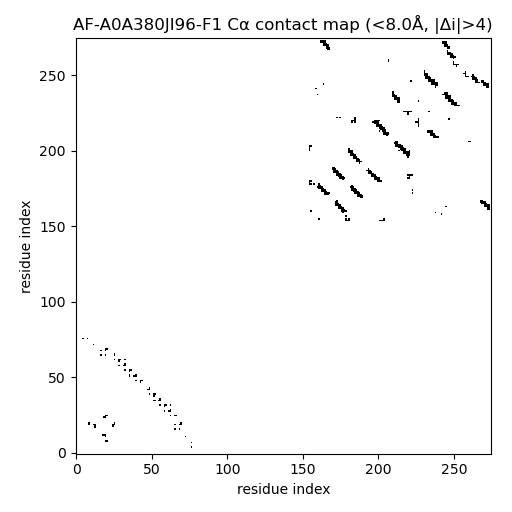.12 208 ASP A O 1
ATOM 1597 N N . ASP A 1 209 ? 14.493 0.323 -44.817 1.00 77.88 209 ASP A N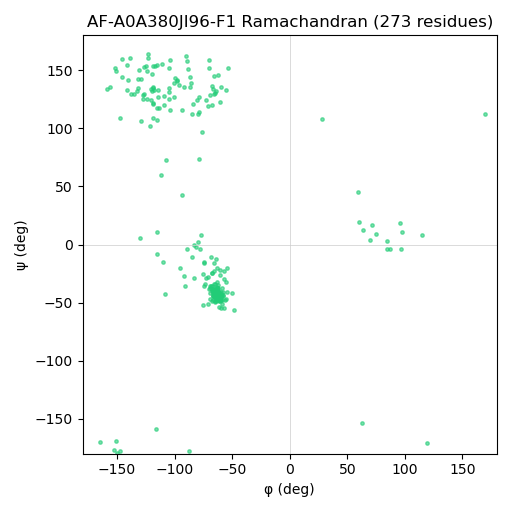 1
ATOM 1598 C CA . ASP A 1 209 ? 14.595 1.774 -45.077 1.00 77.88 209 ASP A CA 1
ATOM 1599 C C . ASP A 1 209 ? 13.809 2.659 -44.085 1.00 77.88 209 ASP A C 1
ATOM 1601 O O . ASP A 1 209 ? 14.113 3.842 -43.910 1.00 77.88 209 ASP A O 1
ATOM 1605 N N . THR A 1 210 ? 12.786 2.099 -43.433 1.00 82.69 210 THR A N 1
ATOM 1606 C CA . THR A 1 210 ? 11.903 2.785 -42.474 1.00 82.69 210 THR A CA 1
ATOM 1607 C C . THR A 1 210 ? 12.106 2.334 -41.028 1.00 82.69 210 THR A C 1
ATOM 1609 O O . THR A 1 210 ? 11.645 3.009 -40.105 1.00 82.69 210 THR A O 1
ATOM 1612 N N . THR A 1 211 ? 12.786 1.207 -40.814 1.00 85.06 211 THR A N 1
ATOM 1613 C CA . THR A 1 211 ? 12.823 0.489 -39.539 1.00 85.06 211 THR A CA 1
ATOM 1614 C C . THR A 1 211 ? 14.255 0.307 -39.059 1.00 85.06 211 THR A C 1
ATOM 1616 O O . THR A 1 211 ? 15.079 -0.293 -39.747 1.00 85.06 211 THR A O 1
ATOM 1619 N N . PHE A 1 212 ? 14.553 0.741 -37.834 1.00 85.81 212 PHE A N 1
ATOM 1620 C CA . PHE A 1 212 ? 15.869 0.556 -37.223 1.00 85.81 212 PHE A CA 1
ATOM 1621 C C . PHE A 1 212 ? 15.769 0.002 -35.801 1.00 85.81 212 PHE A C 1
ATOM 1623 O O . PHE A 1 212 ? 14.890 0.351 -35.008 1.00 85.81 212 PHE A O 1
ATOM 1630 N N . ARG A 1 213 ? 16.716 -0.874 -35.475 1.00 86.19 213 ARG A N 1
ATOM 1631 C CA . ARG A 1 213 ? 16.891 -1.500 -34.168 1.00 86.19 213 ARG A CA 1
ATOM 1632 C C . ARG A 1 213 ? 17.849 -0.676 -33.319 1.00 86.19 213 ARG A C 1
ATOM 1634 O O . ARG A 1 213 ? 18.916 -0.289 -33.796 1.00 86.19 213 ARG A O 1
ATOM 1641 N N . VAL A 1 214 ? 17.512 -0.463 -32.051 1.00 86.06 214 VAL A N 1
ATOM 1642 C CA . VAL A 1 214 ? 18.430 0.115 -31.063 1.00 86.06 214 VAL A CA 1
ATOM 1643 C C . VAL A 1 214 ? 19.279 -1.021 -30.496 1.00 86.06 214 VAL A C 1
ATOM 1645 O O . VAL A 1 214 ? 18.771 -1.915 -29.830 1.00 86.06 214 VAL A O 1
ATOM 1648 N N . VAL A 1 215 ? 20.578 -1.013 -30.798 1.00 79.06 215 VAL A N 1
ATOM 1649 C CA . VAL A 1 215 ? 21.530 -2.067 -30.397 1.00 79.06 215 VAL A CA 1
ATOM 1650 C C . VAL A 1 215 ? 22.175 -1.738 -29.055 1.00 79.06 215 VAL A C 1
ATOM 1652 O O . VAL A 1 215 ? 22.437 -2.630 -28.251 1.00 79.06 215 VAL A O 1
ATOM 1655 N N . GLN A 1 216 ? 22.437 -0.454 -28.808 1.00 74.00 216 GLN A N 1
ATOM 1656 C CA . GLN A 1 216 ? 22.920 0.042 -27.525 1.00 74.00 216 GLN A CA 1
ATOM 1657 C C . GLN A 1 216 ? 22.259 1.378 -27.202 1.00 74.00 216 GLN A C 1
ATOM 1659 O O . GLN A 1 216 ? 22.232 2.291 -28.031 1.00 74.00 216 GLN A O 1
ATOM 1664 N N . ALA A 1 217 ? 21.766 1.494 -25.973 1.00 80.56 217 ALA A N 1
ATOM 1665 C CA . ALA A 1 217 ? 21.310 2.743 -25.394 1.00 80.56 217 ALA A CA 1
ATOM 1666 C C . ALA A 1 217 ? 21.597 2.773 -23.888 1.00 80.56 217 ALA A C 1
ATOM 1668 O O . ALA A 1 217 ? 21.760 1.737 -23.241 1.00 80.56 217 ALA A O 1
ATOM 1669 N N . SER A 1 218 ? 21.629 3.977 -23.330 1.00 78.06 218 SER A N 1
ATOM 1670 C CA . SER A 1 218 ? 21.744 4.250 -21.898 1.00 78.06 218 SER A CA 1
ATOM 1671 C C . SER A 1 218 ? 20.588 5.137 -21.436 1.00 78.06 218 SER A C 1
ATOM 1673 O O . SER A 1 218 ? 20.024 5.885 -22.233 1.00 78.06 218 SER A O 1
ATOM 1675 N N . GLY A 1 219 ? 20.216 5.051 -20.156 1.00 78.25 219 GLY A N 1
ATOM 1676 C CA . GLY A 1 219 ? 19.042 5.756 -19.632 1.00 78.25 219 GLY A CA 1
ATOM 1677 C C . GLY A 1 219 ? 17.737 5.285 -20.280 1.00 78.25 219 GLY A C 1
ATOM 1678 O O . GLY A 1 219 ? 17.639 4.141 -20.741 1.00 78.25 219 GLY A O 1
ATOM 1679 N N . ASN A 1 220 ? 16.730 6.162 -20.303 1.00 81.00 220 ASN A N 1
ATOM 1680 C CA . ASN A 1 220 ? 15.463 5.861 -20.959 1.00 81.00 220 ASN A CA 1
ATOM 1681 C C . ASN A 1 220 ? 15.344 6.579 -22.311 1.00 81.00 220 ASN A C 1
ATOM 1683 O O . ASN A 1 220 ? 15.254 7.804 -22.349 1.00 81.00 220 ASN A O 1
ATOM 1687 N N . VAL A 1 221 ? 15.285 5.800 -23.395 1.00 85.00 221 VAL A N 1
ATOM 1688 C CA . VAL A 1 221 ? 15.051 6.290 -24.765 1.00 85.00 221 VAL A CA 1
ATOM 1689 C C . VAL A 1 221 ? 13.727 5.793 -25.365 1.00 85.00 221 VAL A C 1
ATOM 1691 O O . VAL A 1 221 ? 13.509 5.976 -26.560 1.00 85.00 221 VAL A O 1
ATOM 1694 N N . PHE A 1 222 ? 12.844 5.177 -24.562 1.00 84.38 222 PHE A N 1
ATOM 1695 C CA . PHE A 1 222 ? 11.520 4.701 -24.984 1.00 84.38 222 PHE A CA 1
ATOM 1696 C C . PHE A 1 222 ? 10.392 5.180 -24.045 1.00 84.38 222 PHE A C 1
ATOM 1698 O O . PHE A 1 222 ? 10.544 5.229 -22.820 1.00 84.38 222 PHE A O 1
ATOM 1705 N N . PRO A 1 223 ? 9.210 5.521 -24.583 1.00 74.12 223 PRO A N 1
ATOM 1706 C CA . PRO A 1 223 ? 8.074 5.937 -23.770 1.00 74.12 223 PRO A CA 1
ATOM 1707 C C . PRO A 1 223 ? 7.492 4.742 -22.995 1.00 74.12 223 PRO A C 1
ATOM 1709 O O . PRO A 1 223 ? 7.063 3.746 -23.574 1.00 74.12 223 PRO A O 1
ATOM 1712 N N . GLY A 1 224 ? 7.505 4.823 -21.660 1.00 65.44 224 GLY A N 1
ATOM 1713 C CA . GLY A 1 224 ? 6.901 3.816 -20.774 1.00 65.44 224 GLY A CA 1
ATOM 1714 C C . GLY A 1 224 ? 7.603 2.448 -20.705 1.00 65.44 224 GLY A C 1
ATOM 1715 O O . GLY A 1 224 ? 7.104 1.564 -20.010 1.00 65.44 224 GLY A O 1
ATOM 1716 N N . GLN A 1 225 ? 8.743 2.259 -21.375 1.00 64.88 225 GLN A N 1
ATOM 1717 C CA . GLN A 1 225 ? 9.486 0.993 -21.414 1.00 64.88 225 GLN A CA 1
ATOM 1718 C C . GLN A 1 225 ? 10.933 1.175 -20.946 1.00 64.88 225 GLN A C 1
ATOM 1720 O O . GLN A 1 225 ? 11.529 2.230 -21.138 1.00 64.88 225 GLN A O 1
ATOM 1725 N N . LEU A 1 226 ? 11.512 0.135 -20.340 1.00 56.84 226 LEU A N 1
ATOM 1726 C CA . LEU A 1 226 ? 12.946 0.097 -20.058 1.00 56.84 226 LEU A CA 1
ATOM 1727 C C . LEU A 1 226 ? 13.691 -0.451 -21.276 1.00 56.84 226 LEU A C 1
ATOM 1729 O O . LEU A 1 226 ? 13.313 -1.468 -21.846 1.00 56.84 226 LEU A O 1
ATOM 1733 N N . THR A 1 227 ? 14.796 0.203 -21.618 1.00 56.88 227 THR A N 1
ATOM 1734 C CA . THR A 1 227 ? 15.724 -0.152 -22.707 1.00 56.88 227 THR A CA 1
ATOM 1735 C C . THR A 1 227 ? 16.444 -1.486 -22.513 1.00 56.88 227 THR A C 1
ATOM 1737 O O . THR A 1 227 ? 17.101 -1.966 -23.431 1.00 56.88 227 THR A O 1
ATOM 1740 N N . THR A 1 228 ? 16.373 -2.067 -21.315 1.00 51.72 228 THR A N 1
ATOM 1741 C CA . THR A 1 228 ? 17.115 -3.268 -20.927 1.00 51.72 228 THR A CA 1
ATOM 1742 C C . THR A 1 228 ? 16.176 -4.314 -20.328 1.00 51.72 228 THR A C 1
ATOM 1744 O O . THR A 1 228 ? 15.721 -4.204 -19.190 1.00 51.72 228 THR A O 1
ATOM 1747 N N . GLY A 1 229 ? 15.902 -5.362 -21.105 1.00 52.59 229 GLY A N 1
ATOM 1748 C CA . GLY A 1 229 ? 15.124 -6.525 -20.690 1.00 52.59 229 GLY A CA 1
ATOM 1749 C C . GLY A 1 229 ? 15.646 -7.803 -21.344 1.00 52.59 229 GLY A C 1
ATOM 1750 O O . GLY A 1 229 ? 16.083 -7.796 -22.489 1.00 52.59 229 GLY A O 1
ATOM 1751 N N . SER A 1 230 ? 15.610 -8.918 -20.617 1.00 57.44 230 SER A N 1
ATOM 1752 C CA . SER A 1 230 ? 15.955 -10.228 -21.175 1.00 57.44 230 SER A CA 1
ATOM 1753 C C . SER A 1 230 ? 14.773 -10.768 -21.985 1.00 57.44 230 SER A C 1
ATOM 1755 O O . SER A 1 230 ? 13.745 -11.097 -21.395 1.00 57.44 230 SER A O 1
ATOM 1757 N N . GLY A 1 231 ? 14.922 -10.909 -23.305 1.00 70.94 231 GLY A N 1
ATOM 1758 C CA . GLY A 1 231 ? 13.949 -11.611 -24.157 1.00 70.94 231 GLY A CA 1
ATOM 1759 C C . GLY A 1 231 ? 13.218 -10.767 -25.206 1.00 70.94 231 GLY A C 1
ATOM 1760 O O . GLY A 1 231 ? 12.302 -11.285 -25.840 1.00 70.94 231 GLY A O 1
ATOM 1761 N N . TYR A 1 232 ? 13.600 -9.508 -25.418 1.00 77.56 232 TYR A N 1
ATOM 1762 C CA . TYR A 1 232 ? 13.115 -8.702 -26.540 1.00 77.56 232 TYR A CA 1
ATOM 1763 C C . TYR A 1 232 ? 14.148 -7.652 -26.966 1.00 77.56 232 TYR A C 1
ATOM 1765 O O . TYR A 1 232 ? 14.913 -7.169 -26.133 1.00 77.56 232 TYR A O 1
ATOM 1773 N N . ASP A 1 233 ? 14.105 -7.275 -28.241 1.00 84.50 233 ASP A N 1
ATOM 1774 C CA . ASP A 1 233 ? 14.821 -6.124 -28.795 1.00 84.50 233 ASP A CA 1
ATOM 1775 C C . ASP A 1 233 ? 13.830 -4.977 -29.039 1.00 84.50 233 ASP A C 1
ATOM 1777 O O . ASP A 1 233 ? 12.647 -5.212 -29.308 1.00 84.50 233 ASP A O 1
ATOM 1781 N N . LEU A 1 234 ? 14.310 -3.733 -28.973 1.00 88.19 234 LEU A N 1
ATOM 1782 C CA . LEU A 1 234 ? 13.515 -2.529 -29.226 1.00 88.19 234 LEU A CA 1
ATOM 1783 C C . LEU A 1 234 ? 14.066 -1.723 -30.402 1.00 88.19 234 LEU A C 1
ATOM 1785 O O . LEU A 1 234 ? 15.260 -1.741 -30.712 1.00 88.19 234 LEU A O 1
ATOM 1789 N N . GLY A 1 235 ? 13.185 -0.975 -31.048 1.00 90.00 235 GLY A N 1
ATOM 1790 C CA . GLY A 1 235 ? 13.531 -0.107 -32.161 1.00 90.00 235 GLY A CA 1
ATOM 1791 C C . GLY A 1 235 ? 12.422 0.879 -32.463 1.00 90.00 235 GLY A C 1
ATOM 1792 O O . GLY A 1 235 ? 11.435 0.981 -31.731 1.00 90.00 235 GLY A O 1
ATOM 1793 N N . TYR A 1 236 ? 12.565 1.570 -33.582 1.00 90.19 236 TYR A N 1
ATOM 1794 C CA . TYR A 1 236 ? 11.505 2.406 -34.113 1.00 90.19 236 TYR A CA 1
ATOM 1795 C C . TYR A 1 236 ? 11.278 2.117 -35.590 1.00 90.19 236 TYR A C 1
ATOM 1797 O O . TYR A 1 236 ? 12.201 1.773 -36.331 1.00 90.19 236 TYR A O 1
ATOM 1805 N N . LYS A 1 237 ? 10.031 2.320 -36.005 1.00 90.75 237 LYS A N 1
ATOM 1806 C CA . LYS A 1 237 ? 9.625 2.368 -37.401 1.00 90.75 237 LYS A CA 1
ATOM 1807 C C . LYS A 1 237 ? 9.044 3.738 -37.728 1.00 90.75 237 LYS A C 1
ATOM 1809 O O . LYS A 1 237 ? 8.204 4.247 -36.987 1.00 90.75 237 LYS A O 1
ATOM 1814 N N . LEU A 1 238 ? 9.447 4.298 -38.857 1.00 90.12 238 LEU A N 1
ATOM 1815 C CA . LEU A 1 238 ? 8.790 5.433 -39.492 1.00 90.12 238 LEU A CA 1
ATOM 1816 C C . LEU A 1 238 ? 7.689 4.954 -40.451 1.00 90.12 238 LEU A C 1
ATOM 1818 O O . LEU A 1 238 ? 7.752 3.859 -41.010 1.00 90.12 238 LEU A O 1
ATOM 1822 N N . SER A 1 239 ? 6.660 5.772 -40.639 1.00 88.25 239 SER A N 1
ATOM 1823 C CA . SER A 1 239 ? 5.751 5.654 -41.779 1.00 88.25 239 SER A CA 1
ATOM 1824 C C . SER A 1 239 ? 6.452 6.051 -43.080 1.00 88.25 239 SER A C 1
ATOM 1826 O O . SER A 1 239 ? 7.423 6.807 -43.065 1.00 88.25 239 SER A O 1
ATOM 1828 N N . ASP A 1 240 ? 5.922 5.590 -44.212 1.00 82.62 240 ASP A N 1
ATOM 1829 C CA . ASP A 1 240 ? 6.495 5.822 -45.549 1.00 82.62 240 ASP A CA 1
ATOM 1830 C C . ASP A 1 240 ? 6.589 7.323 -45.923 1.00 82.62 240 ASP A C 1
ATOM 1832 O O . ASP A 1 240 ? 7.401 7.714 -46.757 1.00 82.62 240 ASP A O 1
ATOM 1836 N N . ASP A 1 241 ? 5.784 8.184 -45.286 1.00 82.81 241 ASP A N 1
ATOM 1837 C CA . ASP A 1 241 ? 5.815 9.652 -45.423 1.00 82.81 241 ASP A CA 1
ATOM 1838 C C . ASP A 1 241 ? 6.775 10.363 -44.439 1.00 82.81 241 ASP A C 1
ATOM 1840 O O . ASP A 1 241 ? 6.923 11.591 -44.468 1.00 82.81 241 ASP A O 1
ATOM 1844 N N . GLY A 1 242 ? 7.407 9.609 -43.535 1.00 84.62 242 GLY A N 1
ATOM 1845 C CA . GLY A 1 242 ? 8.287 10.109 -42.481 1.00 84.62 242 GLY A CA 1
ATOM 1846 C C . GLY A 1 242 ? 7.613 11.008 -41.437 1.00 84.62 242 GLY A C 1
ATOM 1847 O O . GLY A 1 242 ? 8.326 11.672 -40.687 1.00 84.62 242 GLY A O 1
ATOM 1848 N N . GLN A 1 243 ? 6.275 11.078 -41.387 1.00 86.44 243 GLN A N 1
ATOM 1849 C CA . GLN A 1 243 ? 5.533 11.961 -40.471 1.00 86.44 243 GLN A CA 1
ATOM 1850 C C . GLN A 1 243 ? 5.089 11.278 -39.176 1.00 86.44 243 GLN A C 1
ATOM 1852 O O . GLN A 1 243 ? 4.815 11.971 -38.192 1.00 86.44 243 GLN A O 1
ATOM 1857 N N . THR A 1 244 ? 5.031 9.944 -39.158 1.00 90.75 244 THR A N 1
ATOM 1858 C CA . THR A 1 244 ? 4.625 9.140 -37.999 1.00 90.75 244 THR A CA 1
ATOM 1859 C C . THR A 1 244 ? 5.745 8.196 -37.572 1.00 90.75 244 THR A C 1
ATOM 1861 O O . THR A 1 244 ? 6.347 7.511 -38.394 1.00 90.75 244 THR A O 1
ATOM 1864 N N . LEU A 1 245 ? 6.002 8.144 -36.270 1.00 92.94 245 LEU A N 1
ATOM 1865 C CA . LEU A 1 245 ? 6.977 7.286 -35.610 1.00 92.94 245 LEU A CA 1
ATOM 1866 C C . LEU A 1 245 ? 6.245 6.287 -34.707 1.00 92.94 245 LEU A C 1
ATOM 1868 O O . LEU A 1 245 ? 5.383 6.665 -33.910 1.00 92.94 245 LEU A O 1
ATOM 1872 N N . TYR A 1 246 ? 6.622 5.017 -34.806 1.00 90.88 246 TYR A N 1
ATOM 1873 C CA . TYR A 1 246 ? 6.099 3.916 -34.005 1.00 90.88 246 TYR A CA 1
ATOM 1874 C C . TYR A 1 246 ? 7.242 3.290 -33.194 1.00 90.88 246 TYR A C 1
ATOM 1876 O O . TYR A 1 246 ? 8.207 2.813 -33.797 1.00 90.88 246 TYR A O 1
ATOM 1884 N N . PRO A 1 247 ? 7.164 3.247 -31.852 1.00 90.31 247 PRO A N 1
ATOM 1885 C CA . PRO A 1 247 ? 8.008 2.371 -31.048 1.00 90.31 247 PRO A CA 1
ATOM 1886 C C . PRO A 1 247 ? 7.653 0.914 -31.359 1.00 90.31 247 PRO A C 1
ATOM 1888 O O . PRO A 1 247 ? 6.472 0.552 -31.349 1.00 90.31 247 PRO A O 1
ATOM 1891 N N . ILE A 1 248 ? 8.656 0.081 -31.637 1.00 89.62 248 ILE A N 1
ATOM 1892 C CA . ILE A 1 248 ? 8.462 -1.324 -32.010 1.00 89.62 248 ILE A CA 1
ATOM 1893 C C . ILE A 1 248 ? 9.288 -2.262 -31.125 1.00 89.62 248 ILE A C 1
ATOM 1895 O O . ILE A 1 248 ? 10.347 -1.895 -30.614 1.00 89.62 248 ILE A O 1
ATOM 1899 N N . GLN A 1 249 ? 8.795 -3.490 -30.969 1.00 88.69 249 GLN A N 1
ATOM 1900 C CA . GLN A 1 249 ? 9.405 -4.538 -30.156 1.00 88.69 249 GLN A CA 1
ATOM 1901 C C . GLN A 1 249 ? 9.456 -5.856 -30.935 1.00 88.69 249 GLN A C 1
ATOM 1903 O O . GLN A 1 249 ? 8.441 -6.309 -31.469 1.00 88.69 249 GLN A O 1
ATOM 1908 N N . TRP A 1 250 ? 10.614 -6.512 -30.931 1.00 86.62 250 TRP A N 1
ATOM 1909 C CA . TRP A 1 250 ? 10.786 -7.885 -31.409 1.00 86.62 250 TRP A CA 1
ATOM 1910 C C . TRP A 1 250 ? 10.939 -8.827 -30.214 1.00 86.62 250 TRP A C 1
ATOM 1912 O O . TRP A 1 250 ? 11.730 -8.553 -29.318 1.00 86.62 250 TRP A O 1
ATOM 1922 N N . GLU A 1 251 ? 10.205 -9.938 -30.173 1.00 82.88 251 GLU A N 1
ATOM 1923 C CA . GLU A 1 251 ? 10.282 -10.906 -29.067 1.00 82.88 251 GLU A CA 1
ATOM 1924 C C . GLU A 1 251 ? 11.220 -12.073 -29.396 1.00 82.88 251 GLU A C 1
ATOM 1926 O O . GLU A 1 251 ? 11.158 -12.646 -30.482 1.00 82.88 251 GLU A O 1
ATOM 1931 N N . ASN A 1 252 ? 12.045 -12.484 -28.430 1.00 73.06 252 ASN A N 1
ATOM 1932 C CA . ASN A 1 252 ? 12.826 -13.712 -28.535 1.00 73.06 252 ASN A CA 1
ATOM 1933 C C . ASN A 1 252 ? 11.936 -14.924 -28.215 1.00 73.06 252 ASN A C 1
ATOM 1935 O O . ASN A 1 252 ? 11.533 -15.128 -27.066 1.00 73.06 252 ASN A O 1
ATOM 1939 N N . GLN A 1 253 ? 11.666 -15.764 -29.216 1.00 67.25 253 GLN A N 1
ATOM 1940 C CA . GLN A 1 253 ? 10.962 -17.032 -29.018 1.00 67.25 253 GLN A CA 1
ATOM 1941 C C . GLN A 1 253 ? 11.904 -18.110 -28.459 1.00 67.25 253 GLN A C 1
ATOM 1943 O O . GLN A 1 253 ? 12.305 -19.044 -29.150 1.00 67.25 253 GLN A O 1
ATOM 1948 N N . GLY A 1 254 ? 12.243 -17.982 -27.174 1.00 56.16 254 GLY A N 1
ATOM 1949 C CA . GLY A 1 254 ? 12.754 -19.084 -26.354 1.00 56.16 254 GLY A CA 1
ATOM 1950 C C . GLY A 1 254 ? 14.039 -19.751 -26.854 1.00 56.16 254 GLY A C 1
ATOM 1951 O O . GLY A 1 254 ? 14.123 -20.977 -26.833 1.00 56.16 254 GLY A O 1
ATOM 1952 N N . GLY A 1 255 ? 15.039 -18.968 -27.271 1.00 59.06 255 GLY A N 1
ATOM 1953 C CA . GLY A 1 255 ? 16.351 -19.491 -27.681 1.00 59.06 255 GLY A CA 1
ATOM 1954 C C . GLY A 1 255 ? 16.541 -19.666 -29.189 1.00 59.06 255 GLY A C 1
ATOM 1955 O O . GLY A 1 255 ? 17.532 -20.262 -29.604 1.00 59.06 255 GLY A O 1
ATOM 1956 N N . GLN A 1 256 ? 15.623 -19.138 -29.999 1.00 63.53 256 GLN A N 1
ATOM 1957 C CA . GLN A 1 256 ? 15.855 -18.880 -31.422 1.00 63.53 256 GLN A CA 1
ATOM 1958 C C . GLN A 1 256 ? 16.434 -17.472 -31.633 1.00 63.53 256 GLN A C 1
ATOM 1960 O O . GLN A 1 256 ? 16.275 -16.588 -30.782 1.00 63.53 256 GLN A O 1
ATOM 1965 N N . ASP A 1 257 ? 17.100 -17.266 -32.772 1.00 74.75 257 ASP A N 1
ATOM 1966 C CA . ASP A 1 257 ? 17.464 -15.928 -33.238 1.00 74.75 257 ASP A CA 1
ATOM 1967 C C . ASP A 1 257 ? 16.196 -15.102 -33.506 1.00 74.75 257 ASP A C 1
ATOM 1969 O O . ASP A 1 257 ? 15.159 -15.632 -33.910 1.00 74.75 257 ASP A O 1
ATOM 1973 N N . ILE A 1 258 ? 16.264 -13.794 -33.256 1.00 77.81 258 ILE A N 1
ATOM 1974 C CA . ILE A 1 258 ? 15.119 -12.894 -33.427 1.00 77.81 258 ILE A CA 1
ATOM 1975 C C . ILE A 1 258 ? 14.848 -12.679 -34.925 1.00 77.81 258 ILE A C 1
ATOM 1977 O O . ILE A 1 258 ? 15.719 -12.211 -35.659 1.00 77.81 258 ILE A O 1
ATOM 1981 N N . ASP A 1 259 ? 13.621 -12.968 -35.366 1.00 81.12 259 ASP A N 1
ATOM 1982 C CA . ASP A 1 259 ? 13.142 -12.618 -36.706 1.00 81.12 259 ASP A CA 1
ATOM 1983 C C . ASP A 1 259 ? 12.810 -11.120 -36.772 1.00 81.12 259 ASP A C 1
ATOM 1985 O O . ASP A 1 259 ? 11.722 -10.679 -36.392 1.00 81.12 259 ASP A O 1
ATOM 1989 N N . TYR A 1 260 ? 13.753 -10.321 -37.277 1.00 83.12 260 TYR A N 1
ATOM 1990 C CA . TYR A 1 260 ? 13.565 -8.875 -37.390 1.00 83.12 260 TYR A CA 1
ATOM 1991 C C . TYR A 1 260 ? 12.505 -8.458 -38.425 1.00 83.12 260 TYR A C 1
ATOM 1993 O O . TYR A 1 260 ? 12.071 -7.305 -38.399 1.00 83.12 260 TYR A O 1
ATOM 2001 N N . SER A 1 261 ? 12.012 -9.371 -39.272 1.00 79.69 261 SER A N 1
ATOM 2002 C CA . SER A 1 261 ? 10.880 -9.083 -40.164 1.00 79.69 261 SER A CA 1
ATOM 2003 C C . SER A 1 261 ? 9.528 -9.034 -39.433 1.00 79.69 261 SER A C 1
ATOM 2005 O O . SER A 1 261 ? 8.562 -8.487 -39.968 1.00 79.69 261 SER A O 1
ATOM 2007 N N . GLN A 1 262 ? 9.454 -9.544 -38.194 1.00 80.75 262 GLN A N 1
ATOM 2008 C CA . GLN A 1 262 ? 8.224 -9.624 -37.401 1.00 80.75 262 GLN A CA 1
ATOM 2009 C C . GLN A 1 262 ? 8.343 -8.878 -36.066 1.00 80.75 262 GLN A C 1
ATOM 2011 O O . GLN A 1 262 ? 8.877 -9.387 -35.083 1.00 80.75 262 GLN A O 1
ATOM 2016 N N . TYR A 1 263 ? 7.770 -7.675 -36.008 1.00 85.19 263 TYR A N 1
ATOM 2017 C CA . TYR A 1 263 ? 7.695 -6.843 -34.804 1.00 85.19 263 TYR A CA 1
ATOM 2018 C C . TYR A 1 263 ? 6.254 -6.602 -34.352 1.00 85.19 263 TYR A C 1
ATOM 2020 O O . TYR A 1 263 ? 5.309 -6.569 -35.145 1.00 85.19 263 TYR A O 1
ATOM 2028 N N . LYS A 1 264 ? 6.096 -6.362 -33.051 1.00 84.81 264 LYS A N 1
ATOM 2029 C CA . LYS A 1 264 ? 4.870 -5.845 -32.444 1.00 84.81 264 LYS A CA 1
ATOM 2030 C C . LYS A 1 264 ? 5.003 -4.342 -32.241 1.00 84.81 264 LYS A C 1
ATOM 2032 O O . LYS A 1 264 ? 6.056 -3.851 -31.842 1.00 84.81 264 LYS A O 1
ATOM 2037 N N . TYR A 1 265 ? 3.914 -3.624 -32.477 1.00 82.81 265 TYR A N 1
ATOM 2038 C CA . TYR A 1 265 ? 3.779 -2.216 -32.127 1.00 82.81 265 TYR A CA 1
ATOM 2039 C C . TYR A 1 265 ? 2.315 -1.898 -31.845 1.00 82.81 265 TYR A C 1
ATOM 2041 O O . TYR A 1 265 ? 1.410 -2.518 -32.411 1.00 82.81 265 TYR A O 1
ATOM 2049 N N . ASP A 1 266 ? 2.082 -0.938 -30.959 1.00 77.00 266 ASP A N 1
ATOM 2050 C CA . ASP A 1 266 ? 0.743 -0.441 -30.675 1.00 77.00 266 ASP A CA 1
ATOM 2051 C C . ASP A 1 266 ? 0.468 0.782 -31.554 1.00 77.00 266 ASP A C 1
ATOM 2053 O O . ASP A 1 266 ? 1.115 1.819 -31.417 1.00 77.00 266 ASP A O 1
ATOM 2057 N N . LYS A 1 267 ? -0.514 0.665 -32.454 1.00 70.75 267 LYS A N 1
ATOM 2058 C CA . LYS A 1 267 ? -0.937 1.760 -33.340 1.00 70.75 267 LYS A CA 1
ATOM 2059 C C . LYS A 1 267 ? -1.508 2.961 -32.580 1.00 70.75 267 LYS A C 1
ATOM 2061 O O . LYS A 1 267 ? -1.535 4.048 -33.149 1.00 70.75 267 LYS A O 1
ATOM 2066 N N . ALA A 1 268 ? -1.956 2.785 -31.334 1.00 68.94 268 ALA A N 1
ATOM 2067 C CA . ALA A 1 268 ? -2.378 3.890 -30.478 1.00 68.94 268 ALA A CA 1
ATOM 2068 C C . ALA A 1 268 ? -1.185 4.683 -29.911 1.00 68.94 268 ALA A C 1
ATOM 2070 O O . ALA A 1 268 ? -1.327 5.874 -29.656 1.00 68.94 268 ALA A O 1
ATOM 2071 N N . ASN A 1 269 ? -0.003 4.066 -29.793 1.00 78.94 269 ASN A N 1
ATOM 2072 C CA . ASN A 1 269 ? 1.231 4.707 -29.321 1.00 78.94 269 ASN A CA 1
ATOM 2073 C C . ASN A 1 269 ? 2.064 5.246 -30.498 1.00 78.94 269 ASN A C 1
ATOM 2075 O O . ASN A 1 269 ? 3.280 5.068 -30.558 1.00 78.94 269 ASN A O 1
ATOM 2079 N N . ALA A 1 270 ? 1.386 5.872 -31.460 1.00 88.06 270 ALA A N 1
ATOM 2080 C CA . ALA A 1 270 ? 2.002 6.553 -32.589 1.00 88.06 270 ALA A CA 1
ATOM 2081 C C . ALA A 1 270 ? 2.361 7.998 -32.215 1.00 88.06 270 ALA A C 1
ATOM 2083 O O . ALA A 1 270 ? 1.616 8.668 -31.496 1.00 88.06 270 ALA A O 1
ATOM 2084 N N . PHE A 1 271 ? 3.478 8.491 -32.741 1.00 92.06 271 PHE A N 1
ATOM 2085 C CA . PHE A 1 271 ? 3.954 9.852 -32.515 1.00 92.06 271 PHE A CA 1
ATOM 2086 C C . PHE A 1 271 ? 4.048 10.590 -33.845 1.00 92.06 271 PHE A C 1
ATOM 2088 O O . PHE A 1 271 ? 4.622 10.071 -34.796 1.00 92.06 271 PHE A O 1
ATOM 2095 N N . THR A 1 272 ? 3.526 11.808 -33.920 1.00 92.88 272 THR A N 1
ATOM 2096 C CA . THR A 1 272 ? 3.644 12.667 -35.106 1.00 92.88 272 THR A CA 1
ATOM 2097 C C . THR A 1 272 ? 4.782 13.658 -34.941 1.00 92.88 272 THR A C 1
ATOM 2099 O O . THR A 1 272 ? 4.957 14.207 -33.849 1.00 92.88 272 THR A O 1
ATOM 2102 N N . LYS A 1 273 ? 5.536 13.920 -36.011 1.00 90.12 273 LYS A N 1
ATOM 2103 C CA . LYS A 1 273 ? 6.632 14.892 -35.969 1.00 90.12 273 LYS A CA 1
ATOM 2104 C C . LYS A 1 273 ? 6.101 16.309 -35.734 1.00 90.12 273 LYS A C 1
ATOM 2106 O O . LYS A 1 273 ? 5.189 16.763 -36.428 1.00 90.12 273 LYS A O 1
ATOM 2111 N N . SER A 1 274 ? 6.673 17.011 -34.762 1.00 79.75 274 SER A N 1
ATOM 2112 C CA . SER A 1 274 ? 6.410 18.433 -34.547 1.00 79.75 274 SER A CA 1
ATOM 2113 C C . SER A 1 274 ? 6.972 19.244 -35.715 1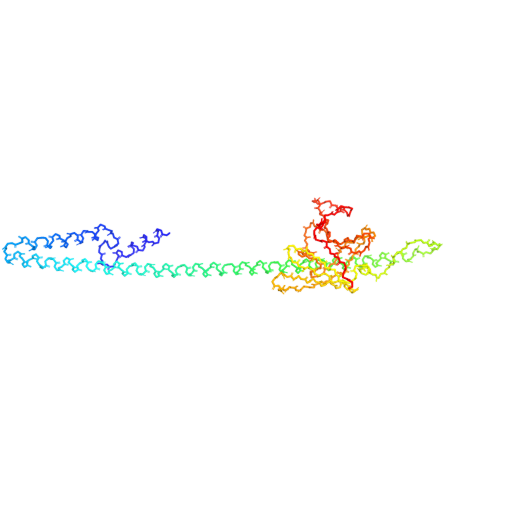.00 79.75 274 SER A C 1
ATOM 2115 O O . SER A 1 274 ? 8.082 18.975 -36.178 1.00 79.75 274 SER A O 1
ATOM 2117 N N . LYS A 1 275 ? 6.186 20.216 -36.189 1.00 59.69 275 LYS A N 1
ATOM 2118 C CA . LYS A 1 275 ? 6.574 21.160 -37.249 1.00 59.69 275 LYS A CA 1
ATOM 2119 C C . LYS A 1 275 ? 7.512 22.247 -36.737 1.00 59.69 275 LYS A C 1
ATOM 2121 O O . LYS A 1 275 ? 7.357 22.620 -35.553 1.00 59.69 275 LYS A O 1
#

Mean predicted aligned error: 19.73 Å

Foldseek 3Di:
DVVLVVVLLVVCCPVPQHPQPPPVVLVVLVVQLVVLVVQLVPDDDPVSNVVSVVSNVVSVVSNVVSVVSNVVSVVVSVVVVVVVVVVVVVVVVVVVVVVVVVVVVVVVVVVVVVVVVVVVVVVVVVVVVVVVVVVVVVPDDDDDDDDDDPDDDFADPPLQAAWWWAADPQWIWIWHAHRQQKIKIWTAHPVRDIDIWIKGQPHWDDPDPFWIWRPDMGTDRDPPDDCDDPFKTWIWGADPVSFKIWIWIWGHPPPDDTDSVDIDTDPNGIIGGDD

pLDDT: mean 78.02, std 15.62, range [27.94, 97.81]